Protein AF-A0A022IY90-F1 (afdb_monomer)

Secondary structure (DSSP, 8-state):
-------------------------HHHHHHHHHHHHHHHHHHHHHHHHHHHHHHHHHHHHHHHHHHHHHHHHHHHHHHHHHHHHHHHHHHHHHHHHHHHHHHHHHHHHHHHTT---B-TTS-BHHHHHHHHHHHHHHHHHHHHHHHHHHHHHHHHHHHHHHHHHHHHHHHHHHHHHHTPPPTTS--

Solvent-accessible surface area (backbone atoms only — not comparable to full-atom values): 10838 Å² total; per-residue (Å²): 140,87,80,89,80,86,84,88,79,81,81,81,74,85,74,70,80,75,70,79,74,83,74,70,50,73,68,54,54,55,49,52,53,52,51,52,52,52,49,47,67,62,46,52,59,54,54,51,50,51,53,50,51,51,52,54,50,52,50,53,52,48,50,65,55,45,52,58,50,46,53,53,50,51,52,51,50,54,52,48,54,51,52,51,53,52,51,53,52,50,51,51,52,52,49,55,52,40,54,51,53,42,49,52,46,51,53,49,43,58,58,39,72,71,50,92,51,63,45,99,84,66,48,47,49,41,59,55,52,47,54,52,42,51,54,52,41,52,54,43,51,50,54,52,53,53,54,56,56,52,52,59,55,46,52,54,54,52,51,49,52,52,50,53,53,51,51,51,51,49,52,49,53,49,16,71,75,67,72,44,80,63,93,69,89,76,124

Structure (mmCIF, N/CA/C/O backbone):
data_AF-A0A022IY90-F1
#
_entry.id   AF-A0A022IY90-F1
#
loop_
_atom_site.group_PDB
_atom_site.id
_atom_site.type_symbol
_atom_site.label_atom_id
_atom_site.label_alt_id
_atom_site.label_comp_id
_atom_site.label_asym_id
_atom_site.label_entity_id
_atom_site.label_seq_id
_atom_site.pdbx_PDB_ins_code
_atom_site.Cartn_x
_atom_site.Cartn_y
_atom_site.Cartn_z
_atom_site.occupancy
_atom_site.B_iso_or_equiv
_atom_site.auth_seq_id
_atom_site.auth_comp_id
_atom_site.auth_asym_id
_atom_site.auth_atom_id
_atom_site.pdbx_PDB_model_num
ATOM 1 N N . MET A 1 1 ? 86.510 68.560 -50.238 1.00 29.78 1 MET A N 1
ATOM 2 C CA . MET A 1 1 ? 86.135 68.759 -48.821 1.00 29.78 1 MET A CA 1
ATOM 3 C C . MET A 1 1 ? 84.646 68.506 -48.751 1.00 29.78 1 MET A C 1
ATOM 5 O O . MET A 1 1 ? 83.951 69.116 -49.543 1.00 29.78 1 MET A O 1
ATOM 9 N N . ALA A 1 2 ? 84.062 67.634 -47.951 1.00 37.16 2 ALA A N 1
ATOM 10 C CA . ALA A 1 2 ? 84.401 66.895 -46.734 1.00 37.16 2 ALA A CA 1
ATOM 11 C C . ALA A 1 2 ? 83.105 66.052 -46.500 1.00 37.16 2 ALA A C 1
ATOM 13 O O . ALA A 1 2 ? 82.043 66.506 -46.904 1.00 37.16 2 ALA A O 1
ATOM 14 N N . THR A 1 3 ? 83.000 64.873 -45.899 1.00 38.94 3 THR A N 1
ATOM 15 C CA . THR A 1 3 ? 83.858 64.138 -44.982 1.00 38.94 3 THR A CA 1
ATOM 16 C C . THR A 1 3 ? 83.038 62.913 -44.540 1.00 38.94 3 THR A C 1
ATOM 18 O O . THR A 1 3 ? 81.930 63.104 -44.060 1.00 38.94 3 THR A O 1
ATOM 21 N N . TYR A 1 4 ? 83.604 61.714 -44.747 1.00 37.59 4 TYR A N 1
ATOM 22 C CA . TYR A 1 4 ? 83.672 60.537 -43.852 1.00 37.59 4 TYR A CA 1
ATOM 23 C C . TYR A 1 4 ? 82.380 59.935 -43.230 1.00 37.59 4 TYR A C 1
ATOM 25 O O . TYR A 1 4 ? 81.493 60.644 -42.786 1.00 37.59 4 TYR A O 1
ATOM 33 N N . ALA A 1 5 ? 82.225 58.615 -43.073 1.00 35.69 5 ALA A N 1
ATOM 34 C CA . ALA A 1 5 ? 83.159 57.499 -43.235 1.00 35.69 5 ALA A CA 1
ATOM 35 C C . ALA A 1 5 ? 82.412 56.207 -43.606 1.00 35.69 5 ALA A C 1
ATOM 37 O O . ALA A 1 5 ? 81.409 55.849 -42.991 1.00 35.69 5 ALA A O 1
ATOM 38 N N . GLN A 1 6 ? 82.978 55.505 -44.586 1.00 36.88 6 GLN A N 1
ATOM 39 C CA . GLN A 1 6 ? 82.726 54.111 -44.926 1.00 36.88 6 GLN A CA 1
ATOM 40 C C . GLN A 1 6 ? 83.329 53.179 -43.867 1.00 36.88 6 GLN A C 1
ATOM 42 O O . GLN A 1 6 ? 84.445 53.407 -43.396 1.00 36.88 6 GLN A O 1
ATOM 47 N N . GLN A 1 7 ? 82.649 52.065 -43.608 1.00 38.09 7 GLN A N 1
ATOM 48 C CA . GLN A 1 7 ? 83.330 50.781 -43.482 1.00 38.09 7 GLN A CA 1
ATOM 49 C C . GLN A 1 7 ? 82.792 49.851 -44.568 1.00 38.09 7 GLN A C 1
ATOM 51 O O . GLN A 1 7 ? 81.613 49.503 -44.593 1.00 38.09 7 GLN A O 1
ATOM 56 N N . ASP A 1 8 ? 83.697 49.524 -45.485 1.00 44.06 8 ASP A N 1
ATOM 57 C CA . ASP A 1 8 ? 83.572 48.541 -46.549 1.00 44.06 8 ASP A CA 1
ATOM 58 C C . ASP A 1 8 ? 83.479 47.123 -45.981 1.00 44.06 8 ASP A C 1
ATOM 60 O O . ASP A 1 8 ? 84.371 46.683 -45.254 1.00 44.06 8 ASP A O 1
ATOM 64 N N . ILE A 1 9 ? 82.470 46.368 -46.421 1.00 38.78 9 ILE A N 1
ATOM 65 C CA . ILE A 1 9 ? 82.621 44.932 -46.666 1.00 38.78 9 ILE A CA 1
ATOM 66 C C . ILE A 1 9 ? 82.071 44.656 -48.067 1.00 38.78 9 ILE A C 1
ATOM 68 O O . ILE A 1 9 ? 80.871 44.698 -48.329 1.00 38.78 9 ILE A O 1
ATOM 72 N N . SER A 1 10 ? 83.022 44.436 -48.967 1.00 41.53 10 SER A N 1
ATOM 73 C CA . SER A 1 10 ? 82.869 44.044 -50.362 1.00 41.53 10 SER A CA 1
ATOM 74 C C . SER A 1 10 ? 82.308 42.619 -50.490 1.00 41.53 10 SER A C 1
ATOM 76 O O . SER A 1 10 ? 82.648 41.743 -49.698 1.00 41.53 10 SER A O 1
ATOM 78 N N . ASN A 1 11 ? 81.499 42.402 -51.532 1.00 46.88 11 ASN A N 1
ATOM 79 C CA . ASN A 1 11 ? 81.099 41.109 -52.101 1.00 46.88 11 ASN A CA 1
ATOM 80 C C . ASN A 1 11 ? 80.382 40.111 -51.171 1.00 46.88 11 ASN A C 1
ATOM 82 O O . ASN A 1 11 ? 80.907 39.045 -50.858 1.00 46.88 11 ASN A O 1
ATOM 86 N N . GLN A 1 12 ? 79.109 40.371 -50.858 1.00 38.94 12 GLN A N 1
ATOM 87 C CA . GLN A 1 12 ? 78.152 39.264 -50.779 1.00 38.94 12 GLN A CA 1
ATOM 88 C C . GLN A 1 12 ? 77.643 38.989 -52.191 1.00 38.94 12 GLN A C 1
ATOM 90 O O . GLN A 1 12 ? 76.833 39.738 -52.742 1.00 38.94 12 GLN A O 1
ATOM 95 N N . GLU A 1 13 ? 78.162 37.919 -52.790 1.00 43.97 13 GLU A N 1
ATOM 96 C CA . GLU A 1 13 ? 77.522 37.259 -53.918 1.00 43.97 13 GLU A CA 1
ATOM 97 C C . GLU A 1 13 ? 76.027 37.148 -53.615 1.00 43.97 13 GLU A C 1
ATOM 99 O O . GLU A 1 13 ? 75.625 36.677 -52.548 1.00 43.97 13 GLU A O 1
ATOM 104 N N . LYS A 1 14 ? 75.191 37.591 -54.556 1.00 46.19 14 LYS A N 1
ATOM 105 C CA . LYS A 1 14 ? 73.780 37.219 -54.578 1.00 46.19 14 LYS A CA 1
ATOM 106 C C . LYS A 1 14 ? 73.709 35.708 -54.801 1.00 46.19 14 LYS A C 1
ATOM 108 O O . LYS A 1 14 ? 73.414 35.258 -55.904 1.00 46.19 14 LYS A O 1
ATOM 113 N N . SER A 1 15 ? 73.960 34.921 -53.759 1.00 43.84 15 SER A N 1
ATOM 114 C CA . SER A 1 15 ? 73.434 33.570 -53.667 1.00 43.84 15 SER A CA 1
ATOM 115 C C . SER A 1 15 ? 71.931 33.730 -53.484 1.00 43.84 15 SER A C 1
ATOM 117 O O . SER A 1 15 ? 71.396 33.793 -52.378 1.00 43.84 15 SER A O 1
ATOM 119 N N . SER A 1 16 ? 71.243 33.915 -54.611 1.00 47.62 16 SER A N 1
ATOM 120 C CA . SER A 1 16 ? 69.843 33.552 -54.700 1.00 47.62 16 SER A CA 1
ATOM 121 C C . SER A 1 16 ? 69.816 32.063 -54.390 1.00 47.62 16 SER A C 1
ATOM 123 O O . SER A 1 16 ? 70.191 31.239 -55.222 1.00 47.62 16 SER A O 1
ATOM 125 N N . VAL A 1 17 ? 69.444 31.725 -53.156 1.00 41.53 17 VAL A N 1
ATOM 126 C CA . VAL A 1 17 ? 68.984 30.379 -52.842 1.00 41.53 17 VAL A CA 1
ATOM 127 C C . VAL A 1 17 ? 67.759 30.184 -53.717 1.00 41.53 17 VAL A C 1
ATOM 129 O O . VAL A 1 17 ? 66.671 30.675 -53.418 1.00 41.53 17 VAL A O 1
ATOM 132 N N . ASN A 1 18 ? 67.979 29.553 -54.865 1.00 46.66 18 ASN A N 1
ATOM 133 C CA . ASN A 1 18 ? 66.922 29.129 -55.748 1.00 46.66 18 ASN A CA 1
ATOM 134 C C . ASN A 1 18 ? 66.245 27.974 -55.010 1.00 46.66 18 ASN A C 1
ATOM 136 O O . ASN A 1 18 ? 66.713 26.835 -55.050 1.00 46.66 18 ASN A O 1
ATOM 140 N N . PHE A 1 19 ? 65.212 28.287 -54.228 1.00 43.44 19 PHE A N 1
ATOM 141 C CA . PHE A 1 19 ? 64.329 27.253 -53.715 1.00 43.44 19 PHE A CA 1
ATOM 142 C C . PHE A 1 19 ? 63.799 26.510 -54.941 1.00 43.44 19 PHE A C 1
ATOM 144 O O . PHE A 1 19 ? 63.300 27.180 -55.849 1.00 43.44 19 PHE A O 1
ATOM 151 N N . PRO A 1 20 ? 63.925 25.172 -55.025 1.00 48.16 20 PRO A N 1
ATOM 152 C CA . PRO A 1 20 ? 63.262 24.447 -56.089 1.00 48.16 20 PRO A CA 1
ATOM 153 C C . PRO A 1 20 ? 61.778 24.775 -55.959 1.00 48.16 20 PRO A C 1
ATOM 155 O O . PRO A 1 20 ? 61.133 24.402 -54.977 1.00 48.16 20 PRO A O 1
ATOM 158 N N . VAL A 1 21 ? 61.259 25.549 -56.912 1.00 52.72 21 VAL A N 1
ATOM 159 C CA . VAL A 1 21 ? 59.822 25.709 -57.067 1.00 52.72 21 VAL A CA 1
ATOM 160 C C . VAL A 1 21 ? 59.335 24.292 -57.299 1.00 52.72 21 VAL A C 1
ATOM 162 O O . VAL A 1 21 ? 59.718 23.650 -58.277 1.00 52.72 21 VAL A O 1
ATOM 165 N N . ILE A 1 22 ? 58.577 23.758 -56.346 1.00 55.78 22 ILE A N 1
ATOM 166 C CA . ILE A 1 22 ? 57.887 22.493 -56.544 1.00 55.78 22 ILE A CA 1
ATOM 167 C C . ILE A 1 22 ? 56.774 22.802 -57.548 1.00 55.78 22 ILE A C 1
ATOM 169 O O . ILE A 1 22 ? 55.635 23.078 -57.180 1.00 55.78 22 ILE A O 1
ATOM 173 N N . GLU A 1 23 ? 57.128 22.850 -58.830 1.00 53.03 23 GLU A N 1
ATOM 174 C CA . GLU A 1 23 ? 56.176 22.922 -59.927 1.00 53.03 23 GLU A CA 1
ATOM 175 C C . GLU A 1 23 ? 55.567 21.533 -60.082 1.00 53.03 23 GLU A C 1
ATOM 177 O O . GLU A 1 23 ? 55.984 20.727 -60.913 1.00 53.03 23 GLU A O 1
ATOM 182 N N . PHE A 1 24 ? 54.571 21.225 -59.253 1.00 57.19 24 PHE A N 1
ATOM 183 C CA . PHE A 1 24 ? 53.659 20.154 -59.612 1.00 57.19 24 PHE A CA 1
ATOM 184 C C . PHE A 1 24 ? 52.928 20.595 -60.873 1.00 57.19 24 PHE A C 1
ATOM 186 O O . PHE A 1 24 ? 52.188 21.582 -60.879 1.00 57.19 24 PHE A O 1
ATOM 193 N N . THR A 1 25 ? 53.145 19.867 -61.964 1.00 67.06 25 THR A N 1
ATOM 194 C CA . THR A 1 25 ? 52.369 20.089 -63.183 1.00 67.06 25 THR A CA 1
ATOM 195 C C . THR A 1 25 ? 50.886 19.918 -62.846 1.00 67.06 25 THR A C 1
ATOM 197 O O . THR A 1 25 ? 50.522 19.045 -62.056 1.00 67.06 25 THR A O 1
ATOM 200 N N . LEU A 1 26 ? 50.004 20.728 -63.439 1.00 68.00 26 LEU A N 1
ATOM 201 C CA . LEU A 1 26 ? 48.550 20.650 -63.220 1.00 68.00 26 LEU A CA 1
ATOM 202 C C . LEU A 1 26 ? 48.021 19.201 -63.328 1.00 68.00 26 LEU A C 1
ATOM 204 O O . LEU A 1 26 ? 47.141 18.787 -62.579 1.00 68.00 26 LEU A O 1
ATOM 208 N N . SER A 1 27 ? 48.618 18.417 -64.227 1.00 71.25 27 SER A N 1
ATOM 209 C CA . SER A 1 27 ? 48.395 16.984 -64.424 1.00 71.25 27 SER A CA 1
ATOM 210 C C . SER A 1 27 ? 48.692 16.117 -63.194 1.00 71.25 27 SER A C 1
ATOM 212 O O . SER A 1 27 ? 47.911 15.215 -62.898 1.00 71.25 27 SER A O 1
ATOM 214 N N . GLN A 1 28 ? 49.775 16.383 -62.458 1.00 75.69 28 GLN A N 1
ATOM 215 C CA . GLN A 1 28 ? 50.118 15.652 -61.231 1.00 75.69 28 GLN A CA 1
ATOM 216 C C . GLN A 1 28 ? 49.130 15.967 -60.105 1.00 75.69 28 GLN A C 1
ATOM 218 O O . GLN A 1 28 ? 48.612 15.047 -59.477 1.00 75.69 28 GLN A O 1
ATOM 223 N N . ILE A 1 29 ? 48.768 17.244 -59.934 1.00 76.75 29 ILE A N 1
ATOM 224 C CA . ILE A 1 29 ? 47.764 17.665 -58.942 1.00 76.75 29 ILE A CA 1
ATOM 225 C C . ILE A 1 29 ? 46.412 17.002 -59.236 1.00 76.75 29 ILE A C 1
ATOM 227 O O . ILE A 1 29 ? 45.772 16.458 -58.342 1.00 76.75 29 ILE A O 1
ATOM 231 N N . GLN A 1 30 ? 45.981 16.984 -60.500 1.00 76.62 30 GLN A N 1
ATOM 232 C CA . GLN A 1 30 ? 44.731 16.332 -60.904 1.00 76.62 30 GLN A CA 1
ATOM 233 C C . GLN A 1 30 ? 44.741 14.815 -60.671 1.00 76.62 30 GLN A C 1
ATOM 235 O O . GLN A 1 30 ? 43.695 14.230 -60.381 1.00 76.62 30 GLN A O 1
ATOM 240 N N . GLN A 1 31 ? 45.899 14.167 -60.808 1.00 82.44 31 GLN A N 1
ATOM 241 C CA . GLN A 1 31 ? 46.037 12.734 -60.578 1.00 82.44 31 GLN A CA 1
ATOM 242 C C . GLN A 1 31 ? 45.982 12.389 -59.085 1.00 82.44 31 GLN A C 1
ATOM 244 O O . GLN A 1 31 ? 45.259 11.464 -58.714 1.00 82.44 31 GLN A O 1
ATOM 249 N N . GLU A 1 32 ? 46.666 13.151 -58.230 1.00 82.56 32 GLU A N 1
ATOM 250 C CA . GLU A 1 32 ? 46.607 12.976 -56.771 1.00 82.56 32 GLU A CA 1
ATOM 251 C C . GLU A 1 32 ? 45.195 13.227 -56.228 1.00 82.56 32 GLU A C 1
ATOM 253 O O . GLU A 1 32 ? 44.689 12.451 -55.418 1.00 82.56 32 GLU A O 1
ATOM 258 N N . LEU A 1 33 ? 44.497 14.241 -56.747 1.00 84.69 33 LEU A N 1
ATOM 259 C CA . LEU A 1 33 ? 43.128 14.561 -56.334 1.00 84.69 33 LEU A CA 1
ATOM 260 C C . LEU A 1 33 ? 42.145 13.430 -56.685 1.00 84.69 33 LEU A C 1
ATOM 262 O O . LEU A 1 33 ? 41.293 13.076 -55.871 1.00 84.69 33 LEU A O 1
ATOM 266 N N . LYS A 1 34 ? 42.311 12.786 -57.850 1.00 86.69 34 LYS A N 1
ATOM 267 C CA . LYS A 1 34 ? 41.540 11.583 -58.218 1.00 86.69 34 LYS A CA 1
ATOM 268 C C . LYS A 1 34 ? 41.848 10.387 -57.318 1.00 86.69 34 LYS A C 1
ATOM 270 O O .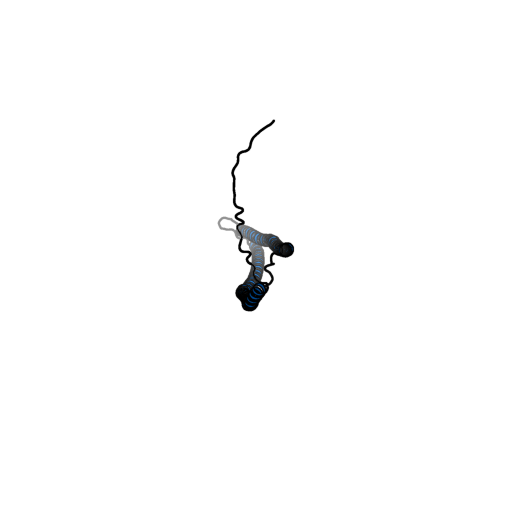 LYS A 1 34 ? 40.939 9.620 -57.006 1.00 86.69 34 LYS A O 1
ATOM 275 N N . GLN A 1 35 ? 43.104 10.206 -56.909 1.00 86.19 35 GLN A N 1
ATOM 276 C CA . GLN A 1 35 ? 43.480 9.127 -55.991 1.00 86.19 35 GLN A CA 1
ATOM 277 C C . GLN A 1 35 ? 42.865 9.340 -54.605 1.00 86.19 35 GLN A C 1
ATOM 279 O O . GLN A 1 35 ? 42.272 8.409 -54.064 1.00 86.19 35 GLN A O 1
ATOM 284 N N . LEU A 1 36 ? 42.914 10.565 -54.076 1.00 84.06 36 LEU A N 1
ATOM 285 C CA . LEU A 1 36 ? 42.285 10.911 -52.800 1.00 84.06 36 LEU A CA 1
ATOM 286 C C . LEU A 1 36 ? 40.764 10.723 -52.840 1.00 84.06 36 LEU A C 1
ATOM 288 O O . LEU A 1 36 ? 40.215 10.082 -51.949 1.00 84.06 36 LEU A O 1
ATOM 292 N N . GLN A 1 37 ? 40.095 11.170 -53.908 1.00 83.75 37 GLN A N 1
ATOM 293 C CA . GLN A 1 37 ? 38.659 10.930 -54.104 1.00 83.75 37 GLN A CA 1
ATOM 294 C C . GLN A 1 37 ? 38.327 9.435 -54.218 1.00 83.75 37 GLN A C 1
ATOM 296 O O . GLN A 1 37 ? 37.299 8.982 -53.721 1.00 83.75 37 GLN A O 1
ATOM 301 N N . SER A 1 38 ? 39.186 8.635 -54.857 1.00 87.31 38 SER A N 1
ATOM 302 C CA . SER A 1 38 ? 38.996 7.182 -54.929 1.00 87.31 38 SER A CA 1
ATOM 303 C C . SER A 1 38 ? 39.117 6.518 -53.557 1.00 87.31 38 SER A C 1
ATOM 305 O O . SER A 1 38 ? 38.363 5.589 -53.277 1.00 87.31 38 SER A O 1
ATOM 307 N N . ILE A 1 39 ? 40.051 6.970 -52.716 1.00 82.44 39 ILE A N 1
ATOM 308 C CA . ILE A 1 39 ? 40.211 6.473 -51.342 1.00 82.44 39 ILE A CA 1
ATOM 309 C C . ILE A 1 39 ? 38.996 6.876 -50.502 1.00 82.44 39 ILE A C 1
ATOM 311 O O . ILE A 1 39 ? 38.401 6.030 -49.840 1.00 82.44 39 ILE A O 1
ATOM 315 N N . GLU A 1 40 ? 38.565 8.135 -50.589 1.00 79.44 40 GLU A N 1
ATOM 316 C CA . GLU A 1 40 ? 37.369 8.632 -49.905 1.00 79.44 40 GLU A CA 1
ATOM 317 C C . GLU A 1 40 ? 36.123 7.818 -50.282 1.00 79.44 40 GLU A C 1
ATOM 319 O O . GLU A 1 40 ? 35.403 7.342 -49.406 1.00 79.44 40 GLU A O 1
ATOM 324 N N . ASN A 1 41 ? 35.920 7.549 -51.574 1.00 81.25 41 ASN A N 1
ATOM 325 C CA . ASN A 1 41 ? 34.794 6.747 -52.057 1.00 81.25 41 ASN A CA 1
ATOM 326 C C . ASN A 1 41 ? 34.838 5.279 -51.596 1.00 81.25 41 ASN A C 1
ATOM 328 O O . ASN A 1 41 ? 33.793 4.630 -51.533 1.00 81.25 41 ASN A O 1
ATOM 332 N N . GLN A 1 42 ? 36.018 4.738 -51.278 1.00 82.31 42 GLN A N 1
ATOM 333 C CA . GLN A 1 42 ? 36.170 3.377 -50.752 1.00 82.31 42 GLN A CA 1
ATOM 334 C C . GLN A 1 42 ? 35.985 3.307 -49.233 1.00 82.31 42 GLN A C 1
ATOM 336 O O . GLN A 1 42 ? 35.446 2.321 -48.726 1.00 82.31 42 GLN A O 1
ATOM 341 N N . GLU A 1 43 ? 36.426 4.330 -48.503 1.00 82.88 43 GLU A N 1
ATOM 342 C CA . GLU A 1 43 ? 36.399 4.346 -47.039 1.00 82.88 43 GLU A CA 1
ATOM 343 C C . GLU A 1 43 ? 35.083 4.900 -46.475 1.00 82.88 43 GLU A C 1
ATOM 345 O O . GLU A 1 43 ? 34.570 4.383 -45.481 1.00 82.88 43 GLU A O 1
ATOM 350 N N . HIS A 1 44 ? 34.466 5.888 -47.129 1.00 84.38 44 HIS A N 1
ATOM 351 C CA . HIS A 1 44 ? 33.220 6.508 -46.667 1.00 84.38 44 HIS A CA 1
ATOM 352 C C . HIS A 1 44 ? 32.070 5.498 -46.449 1.00 84.38 44 HIS A C 1
ATOM 354 O O . HIS A 1 44 ? 31.427 5.550 -45.395 1.00 84.38 44 HIS A O 1
ATOM 360 N N . PRO A 1 45 ? 31.815 4.518 -47.344 1.00 86.31 45 PRO A N 1
ATOM 361 C CA . PRO A 1 45 ? 30.803 3.488 -47.099 1.00 86.31 45 PRO A CA 1
ATOM 362 C C . PRO A 1 45 ? 31.115 2.608 -45.882 1.00 86.31 45 PRO A C 1
ATOM 364 O O . PRO A 1 45 ? 30.196 2.206 -45.172 1.00 86.31 45 PRO A O 1
ATOM 367 N N . LYS A 1 46 ? 32.399 2.335 -45.602 1.00 87.81 46 LYS A N 1
ATOM 368 C CA . LYS A 1 46 ? 32.815 1.536 -44.437 1.00 87.81 46 LYS A CA 1
ATOM 369 C C . LYS A 1 46 ? 32.554 2.288 -43.138 1.00 87.81 46 LYS A C 1
ATOM 371 O O . LYS A 1 46 ? 31.999 1.712 -42.206 1.00 87.81 46 LYS A O 1
ATOM 376 N N . TYR A 1 47 ? 32.897 3.576 -43.087 1.00 83.06 47 TYR A N 1
ATOM 377 C CA . TYR A 1 47 ? 32.609 4.418 -41.925 1.00 83.06 47 TYR A CA 1
ATOM 378 C C . TYR A 1 47 ? 31.105 4.600 -41.708 1.00 83.06 47 TYR A C 1
ATOM 380 O O . TYR A 1 47 ? 30.640 4.519 -40.573 1.00 83.06 47 TYR A O 1
ATOM 388 N N . SER A 1 48 ? 30.333 4.770 -42.785 1.00 85.06 48 SER A N 1
ATOM 389 C CA . SER A 1 48 ? 28.872 4.848 -42.714 1.00 85.06 48 SER A CA 1
ATOM 390 C C . SER A 1 48 ? 28.250 3.547 -42.187 1.00 85.06 48 SER A C 1
ATOM 392 O O . SER A 1 48 ? 27.429 3.596 -41.271 1.00 85.06 48 SER A O 1
ATOM 394 N N . ALA A 1 49 ? 28.698 2.387 -42.679 1.00 88.62 49 ALA A N 1
ATOM 395 C CA . ALA A 1 49 ? 28.242 1.083 -42.195 1.00 88.62 49 ALA A CA 1
ATOM 396 C C . ALA A 1 49 ? 28.616 0.845 -40.722 1.00 88.62 49 ALA A C 1
ATOM 398 O O . ALA A 1 49 ? 27.795 0.353 -39.948 1.00 88.62 49 ALA A O 1
ATOM 399 N N . LEU A 1 50 ? 29.825 1.239 -40.309 1.00 90.44 50 LEU A N 1
ATOM 400 C CA . LEU A 1 50 ? 30.264 1.123 -38.918 1.00 90.44 50 LEU A CA 1
ATOM 401 C C . LEU A 1 50 ? 29.435 2.019 -37.986 1.00 90.44 50 LEU A C 1
ATOM 403 O O . LEU A 1 50 ? 29.043 1.583 -36.905 1.00 90.44 50 LEU A O 1
ATOM 407 N N . ALA A 1 51 ? 29.129 3.248 -38.410 1.00 86.56 51 ALA A N 1
ATOM 408 C CA . ALA A 1 51 ? 28.272 4.160 -37.656 1.00 86.56 51 ALA A CA 1
ATOM 409 C C . ALA A 1 51 ? 26.849 3.602 -37.502 1.00 86.56 51 ALA A C 1
ATOM 411 O O . ALA A 1 51 ? 26.287 3.644 -36.405 1.00 86.56 51 ALA A O 1
ATOM 412 N N . GLN A 1 52 ? 26.291 3.020 -38.568 1.00 90.19 52 GLN A N 1
ATOM 413 C CA . GLN A 1 52 ? 24.986 2.364 -38.518 1.00 90.19 52 GLN A CA 1
ATOM 414 C C . GLN A 1 52 ? 25.001 1.160 -37.565 1.00 90.19 52 GLN A C 1
ATOM 416 O O . GLN A 1 52 ? 24.149 1.067 -36.683 1.00 90.19 52 GLN A O 1
ATOM 421 N N . GLN A 1 53 ? 26.003 0.285 -37.669 1.00 93.12 53 GLN A N 1
ATOM 422 C CA . GLN A 1 53 ? 26.142 -0.875 -36.787 1.00 93.12 53 GLN A CA 1
ATOM 423 C C . GLN A 1 53 ? 26.289 -0.463 -35.314 1.00 93.12 53 GLN A C 1
ATOM 425 O O . GLN A 1 53 ? 25.721 -1.099 -34.425 1.00 93.12 53 GLN A O 1
ATOM 430 N N . TRP A 1 54 ? 27.037 0.608 -35.040 1.00 91.56 54 TRP A N 1
ATOM 431 C CA . TRP A 1 54 ? 27.187 1.139 -33.688 1.00 91.56 54 TRP A CA 1
ATOM 432 C C . TRP A 1 54 ? 25.863 1.686 -33.142 1.00 91.56 54 TRP A C 1
ATOM 434 O O . TRP A 1 54 ? 25.504 1.401 -32.000 1.00 91.56 54 TRP A O 1
ATOM 444 N N . SER A 1 55 ? 25.094 2.397 -33.973 1.00 89.88 55 SER A N 1
ATOM 445 C CA . SER A 1 55 ? 23.762 2.887 -33.610 1.00 89.88 55 SER A CA 1
ATOM 446 C C . SER A 1 55 ? 22.783 1.743 -33.321 1.00 89.88 55 SER A C 1
ATOM 448 O O . SER A 1 55 ? 22.096 1.781 -32.300 1.00 89.88 55 SER A O 1
ATOM 450 N N . GLU A 1 56 ? 22.749 0.708 -34.163 1.00 92.56 56 GLU A N 1
ATOM 451 C CA . GLU A 1 56 ? 21.890 -0.467 -33.969 1.00 92.56 56 GLU A CA 1
ATOM 452 C C . GLU A 1 56 ? 22.265 -1.247 -32.701 1.00 92.56 56 GLU A C 1
ATOM 454 O O . GLU A 1 56 ? 21.389 -1.642 -31.929 1.00 92.56 56 GLU A O 1
ATOM 459 N N . ASN A 1 57 ? 23.562 -1.433 -32.441 1.00 92.19 57 ASN A N 1
ATOM 460 C CA . ASN A 1 57 ? 24.027 -2.102 -31.227 1.00 92.19 57 ASN A CA 1
ATOM 461 C C . ASN A 1 57 ? 23.688 -1.304 -29.964 1.00 92.19 57 ASN A C 1
ATOM 463 O O . ASN A 1 57 ? 23.225 -1.896 -28.989 1.00 92.19 57 ASN A O 1
ATOM 467 N N . ASN A 1 58 ? 23.858 0.020 -29.980 1.00 86.62 58 ASN A N 1
ATOM 468 C CA . ASN A 1 58 ? 23.472 0.871 -28.854 1.00 86.62 58 ASN A CA 1
ATOM 469 C C . ASN A 1 58 ? 21.963 0.807 -28.588 1.00 86.62 58 ASN A C 1
ATOM 471 O O . ASN A 1 58 ? 21.564 0.691 -27.432 1.00 86.62 58 ASN A O 1
ATOM 475 N N . SER A 1 59 ? 21.133 0.799 -29.638 1.00 90.00 59 SER A N 1
ATOM 476 C CA . SER A 1 59 ? 19.682 0.617 -29.500 1.00 90.00 59 SER A CA 1
ATOM 477 C C . SER A 1 59 ? 19.348 -0.717 -28.830 1.00 90.00 59 SER A C 1
ATOM 479 O O . SER A 1 59 ? 18.617 -0.745 -27.848 1.00 90.00 59 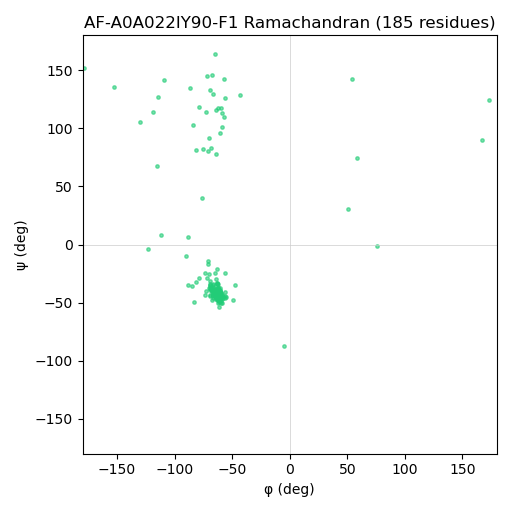SER A O 1
ATOM 481 N N . ARG A 1 60 ? 19.949 -1.823 -29.289 1.00 89.62 60 ARG A N 1
ATOM 482 C CA . ARG A 1 60 ? 19.709 -3.157 -28.709 1.00 89.62 60 ARG A CA 1
ATOM 483 C C . ARG A 1 60 ? 20.154 -3.260 -27.253 1.00 89.62 60 ARG A C 1
ATOM 485 O O . ARG A 1 60 ? 19.494 -3.926 -26.460 1.00 89.62 60 ARG A O 1
ATOM 492 N N . ILE A 1 61 ? 21.279 -2.637 -26.902 1.00 86.06 61 ILE A N 1
ATOM 493 C CA . ILE A 1 61 ? 21.774 -2.601 -25.520 1.00 86.06 61 ILE A CA 1
ATOM 494 C C . ILE A 1 61 ? 20.818 -1.791 -24.641 1.00 86.06 61 ILE A C 1
ATOM 496 O O . ILE A 1 61 ? 20.480 -2.248 -23.550 1.00 86.06 61 ILE A O 1
ATOM 500 N N . ASN A 1 62 ? 20.345 -0.638 -25.121 1.00 81.56 62 ASN A N 1
ATOM 501 C CA . ASN A 1 62 ? 19.339 0.153 -24.418 1.00 81.56 62 ASN A CA 1
ATOM 502 C C . ASN A 1 62 ? 18.062 -0.663 -24.192 1.00 81.56 62 ASN A C 1
ATOM 504 O O . ASN A 1 62 ? 17.639 -0.795 -23.046 1.00 81.56 62 ASN A O 1
ATOM 508 N N . ASP A 1 63 ? 17.517 -1.307 -25.225 1.00 85.00 63 ASP A N 1
ATOM 509 C CA . ASP A 1 63 ? 16.325 -2.154 -25.097 1.00 85.00 63 ASP A CA 1
ATOM 510 C C . ASP A 1 63 ? 16.534 -3.288 -24.082 1.00 85.00 63 ASP A C 1
ATOM 512 O O . ASP A 1 63 ? 15.688 -3.531 -23.215 1.00 85.00 63 ASP A O 1
ATOM 516 N N . PHE A 1 64 ? 17.691 -3.956 -24.137 1.00 87.25 64 PHE A N 1
ATOM 517 C CA . PHE A 1 64 ? 18.050 -5.037 -23.217 1.00 87.25 64 PHE A CA 1
ATOM 518 C C . PHE A 1 64 ? 18.163 -4.568 -21.759 1.00 87.25 64 PHE A C 1
ATOM 520 O O . PHE A 1 64 ? 17.838 -5.327 -20.847 1.00 87.25 64 PHE A O 1
ATOM 527 N N . ILE A 1 65 ? 18.608 -3.332 -21.517 1.00 84.50 65 ILE A N 1
ATOM 528 C CA . ILE A 1 65 ? 18.743 -2.771 -20.168 1.00 84.50 65 ILE A CA 1
ATOM 529 C C . ILE A 1 65 ? 17.404 -2.214 -19.668 1.00 84.50 65 ILE A C 1
ATOM 531 O O . ILE A 1 65 ? 16.982 -2.530 -18.552 1.00 84.50 65 ILE A O 1
ATOM 535 N N . PHE A 1 66 ? 16.719 -1.398 -20.469 1.00 82.56 66 PHE A N 1
ATOM 536 C CA . PHE A 1 66 ? 15.550 -0.636 -20.032 1.00 82.56 66 PHE A CA 1
ATOM 537 C C . PHE A 1 66 ? 14.257 -1.453 -20.026 1.00 82.56 66 PHE A C 1
ATOM 539 O O . PHE A 1 66 ? 13.444 -1.266 -19.118 1.00 82.56 66 PHE A O 1
ATOM 546 N N . SER A 1 67 ? 14.080 -2.423 -20.930 1.00 83.19 67 SER A N 1
ATOM 547 C CA . SER A 1 67 ? 12.870 -3.259 -20.944 1.00 83.19 67 SER A CA 1
ATOM 548 C C . SER A 1 67 ? 12.700 -4.081 -19.649 1.00 83.19 67 SER A C 1
ATOM 550 O O . SER A 1 67 ? 11.648 -3.983 -19.002 1.00 83.19 67 SER A O 1
ATOM 552 N N . PRO A 1 68 ? 13.726 -4.803 -19.143 1.00 86.94 68 PRO A N 1
ATOM 553 C CA . PRO A 1 68 ? 13.622 -5.483 -17.852 1.00 86.94 68 PRO A CA 1
ATOM 554 C C . PRO A 1 68 ? 13.432 -4.524 -16.672 1.00 86.94 68 PRO A C 1
ATOM 556 O O . PRO A 1 68 ? 12.748 -4.874 -15.708 1.00 86.94 68 PRO A O 1
ATOM 559 N N . LEU A 1 69 ? 14.027 -3.325 -16.717 1.00 83.88 69 LEU A N 1
ATOM 560 C CA . LEU A 1 69 ? 13.846 -2.304 -15.680 1.00 83.88 69 LEU A CA 1
ATOM 561 C C . LEU A 1 69 ? 12.411 -1.773 -15.654 1.00 83.88 69 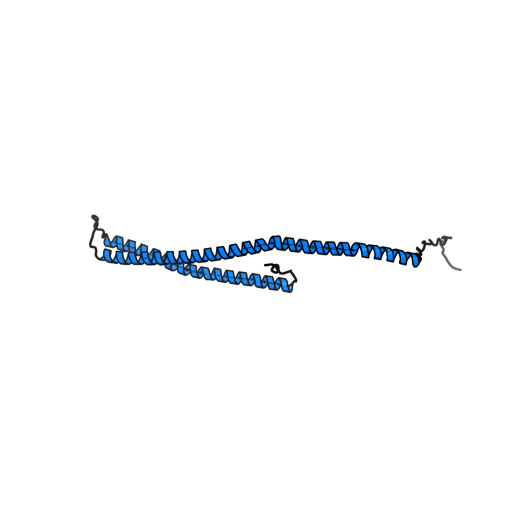LEU A C 1
ATOM 563 O O . LEU A 1 69 ? 11.858 -1.580 -14.566 1.00 83.88 69 LEU A O 1
ATOM 567 N N . ASN A 1 70 ? 11.785 -1.588 -16.818 1.00 83.88 70 ASN A N 1
ATOM 568 C CA . ASN A 1 70 ? 10.388 -1.185 -16.908 1.00 83.88 70 ASN A CA 1
ATOM 569 C C . ASN A 1 70 ? 9.477 -2.249 -16.275 1.00 83.88 70 ASN A C 1
ATOM 571 O O . ASN A 1 70 ? 8.725 -1.941 -15.347 1.00 83.88 70 ASN A O 1
ATOM 575 N N . ASN A 1 71 ? 9.657 -3.519 -16.656 1.00 87.56 71 ASN A N 1
ATOM 576 C CA . ASN A 1 71 ? 8.911 -4.648 -16.086 1.00 87.56 71 ASN A CA 1
ATOM 577 C C . ASN A 1 71 ? 9.089 -4.758 -14.565 1.00 87.56 71 ASN A C 1
ATOM 579 O O . ASN A 1 71 ? 8.113 -4.880 -13.823 1.00 87.56 71 ASN A O 1
ATOM 583 N N . LYS A 1 72 ? 10.331 -4.657 -14.071 1.00 86.62 72 LYS A N 1
ATOM 584 C CA . LYS A 1 72 ? 10.614 -4.652 -12.626 1.00 86.62 72 LYS A CA 1
ATOM 585 C C . LYS A 1 72 ? 9.929 -3.488 -11.921 1.00 86.62 72 LYS A C 1
ATOM 587 O O . LYS A 1 72 ? 9.378 -3.673 -10.841 1.00 86.62 72 LYS A O 1
ATOM 592 N N . THR A 1 73 ? 9.937 -2.299 -12.518 1.00 86.06 73 THR A N 1
ATOM 593 C CA . THR A 1 73 ? 9.299 -1.133 -11.902 1.00 86.06 73 THR A CA 1
ATOM 594 C C . THR A 1 73 ? 7.781 -1.271 -11.859 1.00 86.06 73 THR A C 1
ATOM 596 O O . THR A 1 73 ? 7.165 -0.884 -10.868 1.00 86.06 73 THR A O 1
ATOM 599 N N . GLN A 1 74 ? 7.177 -1.842 -12.901 1.00 86.62 74 GLN A N 1
ATOM 600 C CA . GLN A 1 74 ? 5.745 -2.119 -12.935 1.00 86.62 74 GLN A CA 1
ATOM 601 C C . GLN A 1 74 ? 5.347 -3.119 -11.839 1.00 86.62 74 GLN A C 1
ATOM 603 O O . GLN A 1 74 ? 4.440 -2.837 -11.059 1.00 86.62 74 GLN A O 1
ATOM 608 N N . LEU A 1 75 ? 6.099 -4.213 -11.684 1.00 90.81 75 LEU A N 1
ATOM 609 C CA . LEU A 1 75 ? 5.887 -5.183 -10.602 1.00 90.81 75 LEU A CA 1
ATOM 610 C C . LEU A 1 75 ? 6.038 -4.551 -9.210 1.00 90.81 75 LEU A C 1
ATOM 612 O O . LEU A 1 75 ? 5.251 -4.830 -8.306 1.00 90.81 75 LEU A O 1
ATOM 616 N N . ILE A 1 76 ? 7.033 -3.678 -9.018 1.00 85.75 76 ILE A N 1
ATOM 617 C CA . ILE A 1 76 ? 7.211 -2.941 -7.756 1.00 85.75 76 ILE A CA 1
ATOM 618 C C . ILE A 1 76 ? 5.991 -2.059 -7.470 1.00 85.75 76 ILE A C 1
ATOM 620 O O . ILE A 1 76 ? 5.518 -2.028 -6.333 1.00 85.75 76 ILE A O 1
ATOM 624 N N . LYS A 1 77 ? 5.462 -1.371 -8.488 1.00 85.69 77 LYS A N 1
ATOM 625 C CA . LYS A 1 77 ? 4.271 -0.528 -8.356 1.00 85.69 77 LYS A CA 1
ATOM 626 C C . LYS A 1 77 ? 3.049 -1.349 -7.936 1.00 85.69 77 LYS A C 1
ATOM 628 O O . LYS A 1 77 ? 2.396 -0.998 -6.957 1.00 85.69 77 LYS A O 1
ATOM 633 N N . GLU A 1 78 ? 2.787 -2.462 -8.614 1.00 90.12 78 GLU A N 1
ATOM 634 C CA . GLU A 1 78 ? 1.665 -3.360 -8.304 1.00 90.12 78 GLU A CA 1
ATOM 635 C C . GLU A 1 78 ? 1.774 -3.940 -6.885 1.00 90.12 78 GLU A C 1
ATOM 637 O O . GLU A 1 78 ? 0.803 -3.934 -6.123 1.00 90.12 78 GLU A O 1
ATOM 642 N N . ASN A 1 79 ? 2.976 -4.358 -6.478 1.00 88.94 79 ASN A N 1
ATOM 643 C CA . ASN A 1 79 ? 3.226 -4.840 -5.120 1.00 88.94 79 ASN A CA 1
ATOM 644 C C . ASN A 1 79 ? 2.998 -3.748 -4.068 1.00 88.94 79 ASN A C 1
ATOM 646 O O . ASN A 1 79 ? 2.434 -4.021 -3.007 1.00 88.94 79 ASN A O 1
ATOM 650 N N . PHE A 1 80 ? 3.404 -2.507 -4.348 1.00 88.69 80 PHE A N 1
ATOM 651 C CA . PHE A 1 80 ? 3.175 -1.388 -3.438 1.00 88.69 80 PHE A CA 1
ATOM 652 C C . PHE A 1 80 ? 1.680 -1.075 -3.286 1.00 88.69 80 PHE A C 1
ATOM 654 O O . PHE A 1 80 ? 1.207 -0.858 -2.170 1.00 88.69 80 PHE A O 1
ATOM 661 N N . GLU A 1 81 ? 0.914 -1.116 -4.378 1.00 87.38 81 GLU A N 1
ATOM 662 C CA . GLU A 1 81 ? -0.543 -0.946 -4.347 1.00 87.38 81 GLU A CA 1
ATOM 663 C C . GLU A 1 81 ? -1.234 -2.051 -3.532 1.00 87.38 81 GLU A C 1
ATOM 665 O O . GLU A 1 81 ? -2.140 -1.770 -2.740 1.00 87.38 81 GLU A O 1
ATOM 670 N N . LEU A 1 82 ? -0.789 -3.305 -3.666 1.00 91.19 82 LEU A N 1
ATOM 671 C CA . LEU A 1 82 ? -1.285 -4.422 -2.858 1.00 91.19 82 LEU A CA 1
ATOM 672 C C . LEU A 1 82 ? -0.959 -4.245 -1.370 1.00 91.19 82 LEU A C 1
ATOM 674 O O . LEU A 1 82 ? -1.844 -4.414 -0.528 1.00 91.19 82 LEU A O 1
ATOM 678 N N . LEU A 1 83 ? 0.278 -3.865 -1.035 1.00 85.44 83 LEU A N 1
ATOM 679 C CA . LEU A 1 83 ? 0.683 -3.578 0.345 1.00 85.44 83 LEU A CA 1
ATOM 680 C C . LEU A 1 83 ? -0.134 -2.434 0.949 1.00 85.44 83 LEU A C 1
ATOM 682 O O . LEU A 1 83 ? -0.560 -2.528 2.100 1.00 85.44 83 LEU A O 1
ATOM 686 N N . GLN A 1 84 ? -0.414 -1.387 0.172 1.00 82.56 84 GLN A N 1
ATOM 687 C CA . GLN A 1 84 ? -1.244 -0.269 0.612 1.00 82.56 84 GLN A CA 1
ATOM 688 C C . GLN A 1 84 ? -2.684 -0.727 0.909 1.00 82.56 84 GLN A C 1
ATOM 690 O O . GLN A 1 84 ? -3.201 -0.440 1.988 1.00 82.56 84 GLN A O 1
ATOM 695 N N . LYS A 1 85 ? -3.293 -1.539 0.033 1.00 87.38 85 LYS A N 1
ATOM 696 C CA . LYS A 1 85 ? -4.624 -2.133 0.276 1.00 87.38 85 LYS A CA 1
ATOM 697 C C . LYS A 1 85 ? -4.659 -3.001 1.540 1.00 87.38 85 LYS A C 1
ATOM 699 O O . LYS A 1 85 ? -5.619 -2.929 2.308 1.00 87.38 85 LYS A O 1
ATOM 704 N N . GLN A 1 86 ? -3.626 -3.813 1.777 1.00 84.31 86 GLN A N 1
ATOM 705 C CA . GLN A 1 86 ? -3.540 -4.647 2.985 1.00 84.31 86 GLN A CA 1
ATOM 706 C C . GLN A 1 86 ? -3.359 -3.812 4.257 1.00 84.31 86 GLN A C 1
ATOM 708 O O . GLN A 1 86 ? -3.970 -4.111 5.287 1.00 84.31 86 GLN A O 1
ATOM 713 N N . LEU A 1 87 ? -2.563 -2.743 4.190 1.00 87.19 87 LEU A N 1
ATOM 714 C CA . LEU A 1 87 ? -2.391 -1.805 5.296 1.00 87.19 87 LEU A CA 1
ATOM 715 C C . LEU A 1 87 ? -3.726 -1.158 5.681 1.00 87.19 87 LEU A C 1
ATOM 717 O O . LEU A 1 87 ? -4.072 -1.120 6.862 1.00 87.19 87 LEU A O 1
ATOM 721 N N . ASP A 1 88 ? -4.501 -0.703 4.699 1.00 83.56 88 ASP A N 1
ATOM 722 C CA . ASP A 1 88 ? -5.786 -0.049 4.948 1.00 83.56 88 ASP A CA 1
ATOM 723 C C . ASP A 1 88 ? -6.827 -1.036 5.500 1.00 83.56 88 ASP A C 1
ATOM 725 O O . ASP A 1 88 ? -7.535 -0.718 6.460 1.00 83.56 88 ASP A O 1
ATOM 729 N N . LYS A 1 89 ? -6.839 -2.282 5.005 1.00 90.75 89 LYS A N 1
ATOM 730 C CA . LYS A 1 89 ? -7.654 -3.361 5.586 1.00 90.75 89 LYS A CA 1
ATOM 731 C C . LYS A 1 89 ? -7.285 -3.635 7.047 1.00 90.75 89 LYS A C 1
ATOM 733 O O . LYS 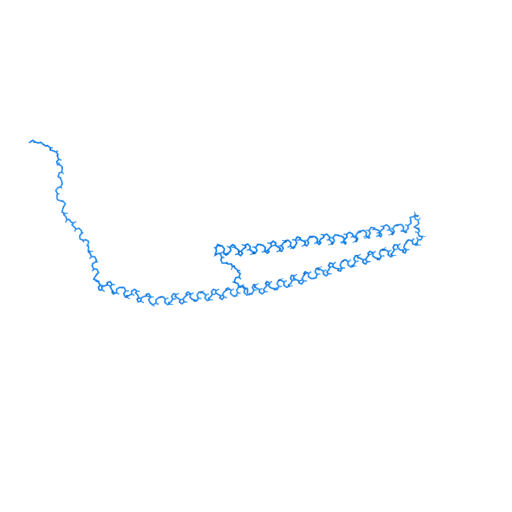A 1 89 ? -8.170 -3.762 7.890 1.00 90.75 89 LYS A O 1
ATOM 738 N N . THR A 1 90 ? -5.992 -3.699 7.360 1.00 85.00 90 THR A N 1
ATOM 739 C CA . THR A 1 90 ? -5.504 -3.950 8.727 1.00 85.00 90 THR A CA 1
ATOM 740 C C . THR A 1 90 ? -5.890 -2.817 9.676 1.00 85.00 90 THR A C 1
ATOM 742 O O . THR A 1 90 ? -6.320 -3.077 10.799 1.00 85.00 90 THR A O 1
ATOM 745 N N . LYS A 1 91 ? -5.801 -1.559 9.224 1.00 85.38 91 LYS A N 1
ATOM 746 C CA . LYS A 1 91 ? -6.254 -0.396 10.003 1.00 85.38 91 LYS A CA 1
ATOM 747 C C . LYS A 1 91 ? -7.744 -0.477 10.321 1.00 85.38 91 LYS A C 1
ATOM 749 O O . LYS A 1 91 ? -8.117 -0.288 11.476 1.00 85.38 91 LYS A O 1
ATOM 754 N N . LYS A 1 92 ? -8.574 -0.807 9.325 1.00 89.00 92 LYS A N 1
ATOM 755 C CA . LYS A 1 92 ? -10.022 -0.956 9.512 1.00 89.00 92 LYS A CA 1
ATOM 756 C C . LYS A 1 92 ? -10.351 -2.061 10.520 1.00 89.00 92 LYS A C 1
ATOM 758 O O . LYS A 1 92 ? -11.107 -1.826 11.453 1.00 89.00 92 LYS A O 1
ATOM 763 N N . LEU A 1 93 ? -9.714 -3.226 10.393 1.00 90.62 93 LEU A N 1
ATOM 764 C CA . LEU A 1 93 ? -9.896 -4.332 11.340 1.00 90.62 93 LEU A CA 1
ATOM 765 C C . LEU A 1 93 ? -9.457 -3.957 12.764 1.00 90.62 93 LEU A C 1
ATOM 767 O O . LEU A 1 93 ? -10.130 -4.317 13.727 1.00 90.62 93 LEU A O 1
ATOM 771 N N . LYS A 1 94 ? -8.353 -3.210 12.921 1.00 88.38 94 LYS A N 1
ATOM 772 C CA . LYS A 1 94 ? -7.919 -2.711 14.237 1.00 88.38 94 LYS A CA 1
ATOM 773 C C . LYS A 1 94 ? -8.963 -1.767 14.845 1.00 88.38 94 LYS A C 1
ATOM 775 O O . LYS A 1 94 ? -9.232 -1.858 16.042 1.00 88.38 94 LYS A O 1
ATOM 780 N N . GLN A 1 95 ? -9.544 -0.885 14.033 1.00 87.69 95 GLN A N 1
ATOM 781 C CA . GLN A 1 95 ? -10.612 0.015 14.463 1.00 87.69 95 GLN A CA 1
ATOM 782 C C . GLN A 1 95 ? -11.849 -0.768 14.930 1.00 87.69 95 GLN A C 1
ATOM 784 O O . GLN A 1 95 ? -12.268 -0.593 16.073 1.00 87.69 95 GLN A O 1
ATOM 789 N N . GLU A 1 96 ? -12.368 -1.678 14.101 1.00 91.06 96 GLU A N 1
ATOM 790 C CA . GLU A 1 96 ? -13.536 -2.515 14.425 1.00 91.06 96 GLU A CA 1
ATOM 791 C C . GLU A 1 96 ? -13.316 -3.321 15.721 1.00 91.06 96 GLU A C 1
ATOM 793 O O . GLU A 1 96 ? -14.194 -3.396 16.582 1.00 91.06 96 GLU A O 1
ATOM 798 N N . LEU A 1 97 ? -12.111 -3.872 15.915 1.00 91.75 97 LEU A N 1
ATOM 799 C CA . LEU A 1 97 ? -11.755 -4.607 17.130 1.00 91.75 97 LEU A CA 1
ATOM 800 C C . LEU A 1 97 ? -11.773 -3.718 18.381 1.00 91.75 97 LEU A C 1
ATOM 802 O O . LEU A 1 97 ? -12.247 -4.141 19.437 1.00 91.75 97 LEU A O 1
ATOM 806 N N . ASN A 1 98 ? -11.248 -2.496 18.288 1.00 88.12 98 ASN A N 1
ATOM 807 C CA . ASN A 1 98 ? -11.239 -1.566 19.415 1.00 88.12 98 ASN A CA 1
ATOM 808 C C . ASN A 1 98 ? -12.656 -1.068 19.748 1.00 88.12 98 ASN A C 1
ATOM 810 O O . ASN A 1 98 ? -13.002 -0.984 20.926 1.00 88.12 98 ASN A O 1
ATOM 814 N N . GLU A 1 99 ? -13.505 -0.833 18.745 1.00 91.50 99 GLU A N 1
ATOM 815 C CA . GLU A 1 99 ? -14.928 -0.511 18.940 1.00 91.50 99 GLU A CA 1
ATOM 816 C C . GLU A 1 99 ? -15.689 -1.658 19.633 1.00 91.50 99 GLU A C 1
ATOM 818 O O . GLU A 1 99 ? -16.445 -1.427 20.585 1.00 91.50 99 GLU A O 1
ATOM 823 N N . MET A 1 100 ? -15.435 -2.909 19.229 1.00 94.94 100 MET A N 1
ATOM 824 C CA . MET A 1 100 ? -16.012 -4.098 19.866 1.00 94.94 100 MET A CA 1
ATOM 825 C C . MET A 1 100 ? -15.568 -4.233 21.329 1.00 94.94 100 MET A C 1
ATOM 827 O O . MET A 1 100 ? -16.402 -4.439 22.209 1.00 94.94 100 MET A O 1
ATOM 831 N N . ARG A 1 101 ? -14.271 -4.061 21.616 1.00 90.94 101 ARG A N 1
ATOM 832 C CA . ARG A 1 101 ? -13.733 -4.100 22.989 1.00 90.94 101 ARG A CA 1
ATOM 833 C C . ARG A 1 101 ? -14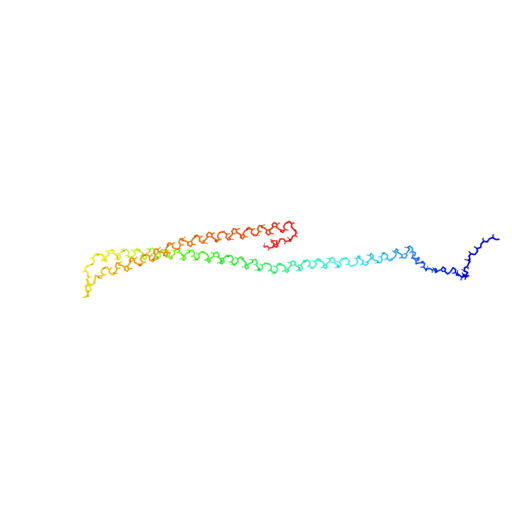.382 -3.054 23.891 1.00 90.94 101 ARG A C 1
ATOM 835 O O . ARG A 1 101 ? -14.733 -3.364 25.024 1.00 90.94 101 ARG A O 1
ATOM 842 N N . ILE A 1 102 ? -14.568 -1.830 23.394 1.00 91.19 102 ILE A N 1
ATOM 843 C CA . ILE A 1 102 ? -15.256 -0.766 24.139 1.00 91.19 102 ILE A CA 1
ATOM 844 C C . ILE A 1 102 ? -16.719 -1.145 24.403 1.00 91.19 102 ILE A C 1
ATOM 846 O O . ILE A 1 102 ? -17.220 -0.899 25.498 1.00 91.19 102 ILE A O 1
ATOM 850 N N . SER A 1 103 ? -17.399 -1.745 23.424 1.00 92.31 103 S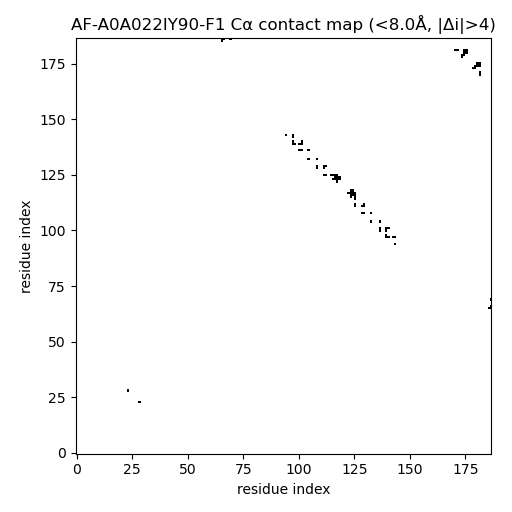ER A N 1
ATOM 851 C CA . SER A 1 103 ? -18.800 -2.168 23.562 1.00 92.31 103 SER A CA 1
ATOM 852 C C . SER A 1 103 ? -18.967 -3.248 24.634 1.00 92.31 103 SER A C 1
ATOM 854 O O . SER A 1 103 ? -19.812 -3.096 25.512 1.00 92.31 103 SER A O 1
ATOM 856 N N . LEU A 1 104 ? -18.094 -4.261 24.639 1.00 90.06 104 LEU A N 1
ATOM 857 C CA . LEU A 1 104 ? -18.076 -5.302 25.674 1.00 90.06 104 LEU A CA 1
ATOM 858 C C . LEU A 1 104 ? -17.801 -4.723 27.068 1.00 90.06 104 LEU A C 1
ATOM 8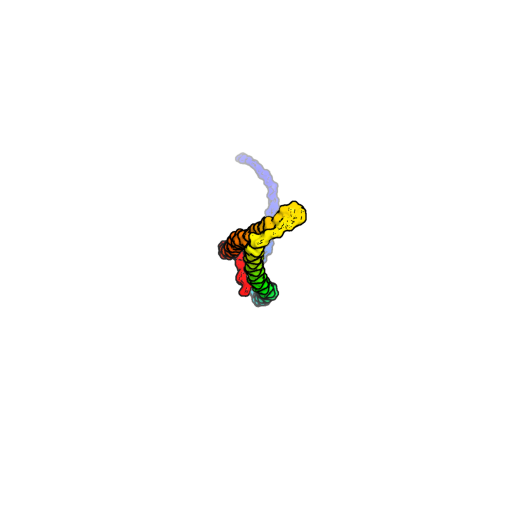60 O O . LEU A 1 104 ? -18.500 -5.049 28.017 1.00 90.06 104 LEU A O 1
ATOM 864 N N . LEU A 1 105 ? -16.849 -3.792 27.201 1.00 86.81 105 LEU A N 1
ATOM 865 C CA . LEU A 1 105 ? -16.576 -3.141 28.491 1.00 86.81 105 LEU A CA 1
ATOM 866 C C . LEU A 1 105 ? -17.770 -2.327 29.011 1.00 86.81 105 LEU A C 1
ATOM 868 O O . LEU A 1 105 ? -17.980 -2.243 30.222 1.00 86.81 105 LEU A O 1
ATOM 872 N N . LYS A 1 106 ? -18.557 -1.717 28.117 1.00 88.25 106 LYS A N 1
ATOM 873 C CA . LYS A 1 106 ? -19.798 -1.027 28.495 1.00 88.25 106 LYS A CA 1
ATOM 874 C C . LYS A 1 106 ? -20.849 -2.013 29.001 1.00 88.25 106 LYS A C 1
ATOM 876 O O . LYS A 1 106 ? -21.476 -1.730 30.018 1.00 88.25 106 LYS A O 1
ATOM 881 N N . GLU A 1 107 ? -21.010 -3.149 28.329 1.00 89.06 107 GLU A N 1
ATOM 882 C CA . GLU A 1 107 ? -21.920 -4.223 28.744 1.00 89.06 107 GLU A CA 1
ATOM 883 C C . GLU A 1 107 ? -21.496 -4.869 30.071 1.00 89.06 107 GLU A C 1
ATOM 885 O O . GLU A 1 107 ? -22.335 -5.108 30.935 1.00 89.06 107 GLU A O 1
ATOM 890 N N . ASP A 1 108 ? -20.197 -5.066 30.297 1.00 84.12 108 ASP A N 1
ATOM 891 C CA . ASP A 1 108 ? -19.682 -5.545 31.581 1.00 84.12 108 ASP A CA 1
ATOM 892 C C . ASP A 1 108 ? -19.961 -4.536 32.702 1.00 84.12 108 ASP A C 1
ATOM 894 O O . ASP A 1 108 ? -20.385 -4.921 33.790 1.00 84.12 108 ASP A O 1
ATOM 898 N N . ASN A 1 109 ? -19.766 -3.235 32.451 1.00 82.81 109 ASN A N 1
ATOM 899 C CA . ASN A 1 109 ? -20.032 -2.176 33.433 1.00 82.81 109 ASN A CA 1
ATOM 900 C C . ASN A 1 109 ? -21.513 -2.111 33.833 1.00 82.81 109 ASN A C 1
ATOM 902 O O . ASN A 1 109 ? -21.812 -2.080 35.025 1.00 82.81 109 ASN A O 1
ATOM 906 N N . ILE A 1 110 ? -22.403 -2.132 32.834 1.00 82.12 110 ILE A N 1
ATOM 907 C CA . ILE A 1 110 ? -23.694 -2.833 32.847 1.00 82.12 110 ILE A CA 1
ATOM 908 C C . ILE A 1 110 ? -24.018 -3.712 34.063 1.00 82.12 110 ILE A C 1
ATOM 910 O O . ILE A 1 110 ? -24.628 -3.320 35.062 1.00 82.12 110 ILE A O 1
ATOM 914 N N . ASN A 1 111 ? -23.551 -4.948 33.917 1.00 81.00 111 ASN A N 1
ATOM 915 C CA . ASN A 1 111 ? -23.789 -6.080 34.791 1.00 81.00 111 ASN A CA 1
ATOM 916 C C . ASN A 1 111 ? -23.081 -5.912 36.146 1.00 81.00 111 ASN A C 1
ATOM 918 O O . ASN A 1 111 ? -23.648 -6.203 37.197 1.00 81.00 111 ASN A O 1
ATOM 922 N N . LEU A 1 112 ? -21.860 -5.368 36.154 1.00 79.06 112 LEU A N 1
ATOM 923 C CA . LEU A 1 112 ? -21.075 -5.114 37.367 1.00 79.06 112 LEU A CA 1
ATOM 924 C C . LEU A 1 112 ? -21.698 -4.047 38.264 1.00 79.06 112 LEU A C 1
ATOM 926 O O . LEU A 1 112 ? -21.623 -4.154 39.488 1.00 79.06 112 LEU A O 1
ATOM 930 N N . ALA A 1 113 ? -22.341 -3.030 37.688 1.00 69.56 113 ALA A N 1
ATOM 931 C CA . ALA A 1 113 ? -23.047 -2.017 38.460 1.00 69.56 113 ALA A CA 1
ATOM 932 C C . ALA A 1 113 ? -24.222 -2.602 39.263 1.00 69.56 113 ALA A C 1
ATOM 934 O O . ALA A 1 113 ? -24.626 -1.999 40.260 1.00 69.56 113 ALA A O 1
ATOM 935 N N . GLN A 1 114 ? -24.729 -3.773 38.879 1.00 71.31 114 GLN A N 1
ATOM 936 C CA . GLN A 1 114 ? -25.837 -4.460 39.543 1.00 71.31 114 GLN A CA 1
ATOM 937 C C . GLN A 1 114 ? -25.374 -5.425 40.652 1.00 71.31 114 GLN A C 1
ATOM 939 O O . GLN A 1 114 ? -26.200 -5.888 41.433 1.00 71.31 114 GLN A O 1
ATOM 944 N N . LEU A 1 115 ? -24.069 -5.702 40.769 1.00 70.25 115 LEU A N 1
ATOM 945 C CA . LEU A 1 115 ? -23.508 -6.603 41.782 1.00 70.25 115 LEU A CA 1
ATOM 946 C C . LEU A 1 115 ? -23.212 -5.880 43.110 1.00 70.25 115 LEU A C 1
ATOM 948 O O . LEU A 1 115 ? -22.581 -4.821 43.125 1.00 70.25 115 LEU A O 1
ATOM 952 N N . ASP A 1 116 ? -23.594 -6.491 44.237 1.00 67.31 116 ASP A N 1
ATOM 953 C CA . ASP A 1 116 ? -23.277 -6.029 45.602 1.00 67.31 116 ASP A CA 1
ATOM 954 C C . ASP A 1 116 ? -22.371 -7.036 46.330 1.00 67.31 116 ASP A C 1
ATOM 956 O O . ASP A 1 116 ? -22.774 -7.737 47.254 1.00 67.31 116 ASP A O 1
ATOM 960 N N . ILE A 1 117 ? -21.129 -7.165 45.850 1.00 69.00 117 ILE A N 1
ATOM 961 C CA . ILE A 1 117 ? -20.129 -8.084 46.412 1.00 69.00 117 ILE A CA 1
ATOM 962 C C . ILE A 1 117 ? -18.969 -7.278 47.010 1.00 69.00 117 ILE A C 1
ATOM 964 O O . ILE A 1 117 ? -18.350 -6.441 46.338 1.00 69.00 117 ILE A O 1
ATOM 968 N N . LYS A 1 118 ? -18.648 -7.554 48.280 1.00 70.38 118 LYS A N 1
ATOM 969 C CA . LYS A 1 118 ? -17.485 -7.015 49.000 1.00 70.38 118 LYS A CA 1
ATOM 970 C C . LYS A 1 118 ? -16.450 -8.121 49.220 1.00 70.38 118 LYS A C 1
ATOM 972 O O . LYS A 1 118 ? -16.811 -9.260 49.490 1.00 70.38 118 LYS A O 1
ATOM 977 N N . THR A 1 119 ? -15.169 -7.781 49.093 1.00 66.06 119 THR A N 1
ATOM 978 C CA . THR A 1 119 ? -14.051 -8.642 49.519 1.00 66.06 119 THR A CA 1
ATOM 979 C C . THR A 1 119 ? -14.069 -8.843 51.038 1.00 66.06 119 THR A C 1
ATOM 981 O O . THR A 1 119 ? -14.649 -8.038 51.768 1.00 66.06 119 THR A O 1
ATOM 984 N N . GLU A 1 120 ? -13.336 -9.84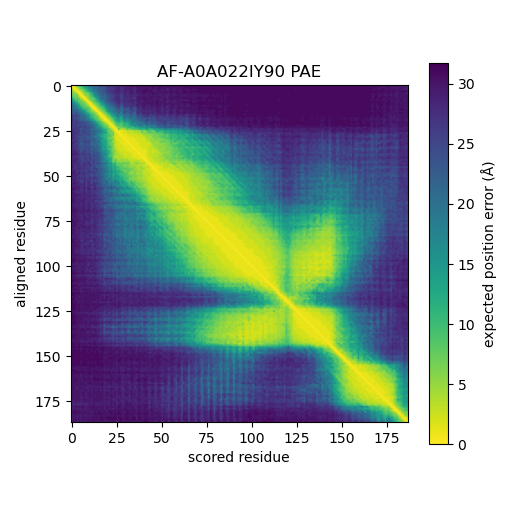5 51.530 1.00 65.12 120 GLU A N 1
ATOM 985 C CA . GLU A 1 120 ? -13.074 -10.051 52.967 1.00 65.12 120 GLU A CA 1
ATOM 986 C C . GLU A 1 120 ? -12.420 -8.832 53.647 1.00 65.12 120 GLU A C 1
ATOM 988 O O . GLU A 1 120 ? -12.580 -8.619 54.844 1.00 65.12 120 GLU A O 1
ATOM 993 N N . GLN A 1 121 ? -11.730 -7.988 52.875 1.00 69.56 121 GLN A N 1
ATOM 994 C CA . GLN A 1 121 ? -11.084 -6.751 53.331 1.00 69.56 121 GLN A CA 1
ATOM 995 C C . GLN A 1 121 ? -12.027 -5.533 53.275 1.00 69.56 121 GLN A C 1
ATOM 997 O O . GLN A 1 121 ? -11.594 -4.396 53.453 1.00 69.56 121 GLN A O 1
ATOM 1002 N N . GLY A 1 122 ? -13.314 -5.734 52.973 1.00 68.62 122 GLY A N 1
ATOM 1003 C CA . GLY A 1 122 ? -14.316 -4.670 52.872 1.00 68.62 122 GLY A CA 1
ATOM 1004 C C . GLY A 1 122 ? -14.243 -3.828 51.590 1.00 68.62 122 GLY A C 1
ATOM 1005 O O . GLY A 1 122 ? -15.091 -2.956 51.390 1.00 68.62 122 GLY A O 1
ATOM 1006 N N . LEU A 1 123 ? -13.288 -4.091 50.689 1.00 66.19 123 LEU A N 1
ATOM 1007 C CA . LEU A 1 123 ? -13.210 -3.443 49.376 1.00 66.19 123 LEU A CA 1
ATOM 1008 C C . LEU A 1 123 ? -14.370 -3.909 48.491 1.00 66.19 123 LEU A C 1
ATOM 1010 O O . LEU A 1 123 ? -14.626 -5.108 48.373 1.00 66.19 123 LEU A O 1
ATOM 1014 N N . SER A 1 124 ? -15.053 -2.970 47.840 1.00 79.56 124 SER A N 1
ATOM 1015 C CA . SER A 1 124 ? -16.102 -3.280 46.867 1.00 79.56 124 SER A CA 1
ATOM 1016 C C . SER A 1 124 ? -15.469 -3.812 45.581 1.00 79.56 124 SER A C 1
ATOM 1018 O O . SER A 1 124 ? -14.799 -3.058 44.872 1.00 79.56 124 SER A O 1
ATOM 1020 N N . LEU A 1 125 ? -15.711 -5.090 45.256 1.00 73.81 125 LEU A N 1
ATOM 1021 C CA . LEU A 1 125 ? -15.274 -5.675 43.981 1.00 73.81 125 LEU A CA 1
ATOM 1022 C C . LEU A 1 125 ? -15.812 -4.841 42.815 1.00 73.81 125 LEU A C 1
ATOM 1024 O O . LEU A 1 125 ? -15.064 -4.472 41.914 1.00 73.81 125 LEU A O 1
ATOM 1028 N N . LYS A 1 126 ? -17.098 -4.479 42.884 1.00 81.19 126 LYS A N 1
ATOM 1029 C CA . LYS A 1 126 ? -17.775 -3.625 41.903 1.00 81.19 126 LYS A CA 1
ATOM 1030 C C . LYS A 1 126 ? -16.976 -2.356 41.600 1.00 81.19 126 LYS A C 1
ATOM 1032 O O . LYS A 1 126 ? -16.766 -2.043 40.433 1.00 81.19 126 LYS A O 1
ATOM 1037 N N . LYS A 1 127 ? -16.491 -1.646 42.625 1.00 80.88 127 LYS A N 1
ATOM 1038 C CA . LYS A 1 127 ? -15.714 -0.412 42.428 1.00 80.88 127 LYS A CA 1
ATOM 1039 C C . LYS A 1 127 ? -14.410 -0.669 41.661 1.00 80.88 127 LYS A C 1
ATOM 1041 O O . LYS A 1 127 ? -14.136 0.036 40.696 1.00 80.88 127 LYS A O 1
ATOM 1046 N N . LEU A 1 128 ? -13.657 -1.702 42.043 1.00 81.38 128 LEU A N 1
ATOM 1047 C CA . LEU A 1 128 ? -12.377 -2.040 41.407 1.00 81.38 128 LEU A CA 1
ATOM 1048 C C . LEU A 1 128 ? -12.544 -2.441 39.932 1.00 81.38 128 LEU A C 1
ATOM 1050 O O . LEU A 1 128 ? -11.781 -1.993 39.077 1.00 81.38 128 LEU A O 1
ATOM 1054 N N . TYR A 1 129 ? -13.560 -3.249 39.615 1.00 82.56 129 TYR A N 1
ATOM 1055 C CA . TYR A 1 129 ? -13.827 -3.662 38.235 1.00 82.56 129 TYR A CA 1
ATOM 1056 C C . TYR A 1 129 ? -14.291 -2.496 37.352 1.00 82.56 129 TYR A C 1
ATOM 1058 O O . TYR A 1 129 ? -13.841 -2.385 36.210 1.00 82.56 129 TYR A O 1
ATOM 1066 N N . LEU A 1 130 ? -15.131 -1.597 37.878 1.00 82.69 130 LEU A N 1
ATOM 1067 C CA . LEU A 1 130 ? -15.569 -0.401 37.151 1.00 82.69 130 LEU A CA 1
ATOM 1068 C C . LEU A 1 130 ? -14.397 0.549 36.854 1.00 82.69 130 LEU A C 1
ATOM 1070 O O . LEU A 1 130 ? -14.264 1.005 35.718 1.00 82.69 130 LEU A O 1
ATOM 1074 N N . GLU A 1 131 ? -13.512 0.799 37.828 1.00 84.75 131 GLU A N 1
ATOM 1075 C CA . GLU A 1 131 ? -12.304 1.619 37.630 1.00 84.75 131 GLU A CA 1
ATOM 1076 C C . GLU A 1 131 ? -11.378 1.009 36.567 1.00 84.75 131 GLU A C 1
ATOM 1078 O O . GLU A 1 131 ? -10.952 1.697 35.635 1.00 84.75 131 GLU A O 1
ATOM 1083 N N . ARG A 1 132 ? -11.132 -0.306 36.637 1.00 86.06 132 ARG A N 1
ATOM 1084 C CA . ARG A 1 132 ? -10.338 -1.030 35.634 1.00 86.06 132 ARG A CA 1
ATOM 1085 C C . ARG A 1 132 ? -10.943 -0.904 34.237 1.00 86.06 132 ARG A C 1
ATOM 1087 O O . ARG A 1 132 ? -10.225 -0.607 33.283 1.00 86.06 132 ARG A O 1
ATOM 1094 N N . ASN A 1 133 ? -12.251 -1.110 34.097 1.00 86.50 133 ASN A N 1
ATOM 1095 C CA . ASN A 1 133 ? -12.920 -1.026 32.801 1.00 86.50 133 ASN A CA 1
ATOM 1096 C C . ASN A 1 133 ? -12.909 0.403 32.240 1.00 86.50 133 ASN A C 1
ATOM 1098 O O . ASN A 1 133 ? -12.764 0.580 31.030 1.00 86.50 133 ASN A O 1
ATOM 1102 N N . GLN A 1 134 ? -12.994 1.424 33.096 1.00 83.94 134 GLN A N 1
ATOM 1103 C CA . GLN A 1 134 ? -12.873 2.823 32.688 1.00 83.94 134 GLN A CA 1
ATOM 1104 C C . GLN A 1 134 ? -11.481 3.141 32.122 1.00 83.94 134 GLN A C 1
ATOM 1106 O O . GLN A 1 134 ? -11.390 3.749 31.054 1.00 83.94 134 GLN A O 1
ATOM 1111 N N . ILE A 1 135 ? -10.412 2.664 32.772 1.00 86.94 135 ILE A N 1
ATOM 1112 C CA . ILE A 1 135 ? -9.032 2.795 32.273 1.00 86.94 135 ILE A CA 1
ATOM 1113 C C . ILE A 1 135 ? -8.880 2.088 30.917 1.00 86.94 135 ILE A C 1
ATOM 1115 O O . ILE A 1 135 ? -8.340 2.665 29.972 1.00 86.94 135 ILE A O 1
ATOM 1119 N N . CYS A 1 136 ? -9.396 0.860 30.782 1.00 84.12 136 CYS A N 1
ATOM 1120 C CA . CYS A 1 136 ? -9.335 0.117 29.521 1.00 84.12 136 CYS A CA 1
ATOM 1121 C C . CYS A 1 136 ? -10.089 0.825 28.385 1.00 84.12 136 CYS A C 1
ATOM 1123 O O . CYS A 1 136 ? -9.554 0.948 27.284 1.00 84.12 136 CYS A O 1
ATOM 1125 N N . MET A 1 137 ? -11.301 1.330 28.639 1.00 84.69 137 MET A N 1
ATOM 1126 C CA . MET A 1 137 ? -12.055 2.091 27.638 1.00 84.69 137 MET A CA 1
ATOM 1127 C C . MET A 1 137 ? -11.298 3.345 27.200 1.00 84.69 137 MET A C 1
ATOM 1129 O O . MET A 1 137 ? -11.213 3.597 26.003 1.00 84.69 137 MET A O 1
ATOM 1133 N N . GLN A 1 138 ? -10.711 4.104 28.133 1.00 83.38 138 GLN A N 1
ATOM 1134 C CA . GLN A 1 138 ? -9.903 5.282 27.797 1.00 83.38 138 GLN A CA 1
ATOM 1135 C C . GLN A 1 138 ? -8.698 4.922 26.923 1.00 83.38 138 GLN A C 1
ATOM 1137 O O . GLN A 1 138 ? -8.433 5.610 25.939 1.00 83.38 138 GLN A O 1
ATOM 1142 N N . TYR A 1 139 ? -7.998 3.828 27.233 1.00 84.69 139 TYR A N 1
ATOM 1143 C CA . TYR A 1 139 ? -6.889 3.345 26.413 1.00 84.69 139 TYR A CA 1
ATOM 1144 C C . TYR A 1 139 ? -7.331 3.021 24.975 1.00 84.69 139 TYR A C 1
ATOM 1146 O O . TYR A 1 139 ? -6.737 3.528 24.022 1.00 84.69 139 TYR A O 1
ATOM 1154 N N . PHE A 1 140 ? -8.401 2.236 24.801 1.00 83.94 140 PHE A N 1
ATOM 1155 C CA . PHE A 1 140 ? -8.901 1.882 23.466 1.00 83.94 140 PHE A CA 1
ATOM 1156 C C . PHE A 1 140 ? -9.453 3.092 22.709 1.00 83.94 140 PHE A C 1
ATOM 1158 O O . PHE A 1 140 ? -9.245 3.208 21.502 1.00 83.94 140 PHE A O 1
ATOM 1165 N N . GLN A 1 141 ? -10.099 4.023 23.414 1.00 82.00 141 GLN A N 1
ATOM 1166 C CA . GLN A 1 141 ? -10.563 5.275 22.830 1.00 82.00 141 GLN A CA 1
ATOM 1167 C C . GLN A 1 141 ? -9.377 6.100 22.318 1.00 82.00 141 GLN A C 1
ATOM 1169 O O . GLN A 1 141 ? -9.404 6.549 21.180 1.00 82.00 141 GLN A O 1
ATOM 1174 N N . ASN A 1 142 ? -8.305 6.231 23.104 1.00 83.00 142 ASN A N 1
ATOM 1175 C CA . ASN A 1 142 ? -7.094 6.941 22.692 1.00 83.00 142 ASN A CA 1
ATOM 1176 C C . ASN A 1 142 ? -6.415 6.287 21.480 1.00 83.00 142 ASN A C 1
ATOM 1178 O O . ASN A 1 142 ? -5.934 6.996 20.596 1.00 83.00 142 ASN A O 1
ATOM 1182 N N . GLU A 1 143 ? -6.398 4.954 21.389 1.00 77.44 143 GLU A N 1
ATOM 1183 C CA . GLU A 1 143 ? -5.918 4.265 20.186 1.00 77.44 143 GLU A CA 1
ATOM 1184 C C . GLU A 1 143 ? -6.764 4.588 18.943 1.00 77.44 143 GLU A C 1
ATOM 1186 O O . GLU A 1 143 ? -6.203 4.778 17.860 1.00 77.44 143 GLU A O 1
ATOM 1191 N N . LEU A 1 144 ? -8.091 4.686 19.075 1.00 78.88 144 LEU A N 1
ATOM 1192 C CA . LEU A 1 144 ? -8.979 5.094 17.979 1.00 78.88 144 LEU A CA 1
ATOM 1193 C C . LEU A 1 144 ? -8.689 6.539 17.540 1.00 78.88 144 LEU A C 1
ATOM 1195 O O . LEU A 1 144 ? -8.496 6.797 16.350 1.00 78.88 144 LEU A O 1
ATOM 1199 N N . THR A 1 145 ? -8.563 7.472 18.488 1.00 70.12 145 THR A N 1
ATOM 1200 C CA . THR A 1 145 ? -8.306 8.894 18.198 1.00 70.12 145 THR A CA 1
ATOM 1201 C C . THR A 1 145 ? -6.918 9.126 17.586 1.00 70.12 145 THR A C 1
ATOM 1203 O O . THR A 1 145 ? -6.778 9.893 16.635 1.00 70.12 145 THR A O 1
ATOM 1206 N N . ASN A 1 146 ? -5.887 8.413 18.052 1.00 63.81 146 ASN A N 1
ATOM 1207 C CA . ASN A 1 146 ? -4.534 8.486 17.481 1.00 63.81 146 ASN A CA 1
ATOM 1208 C C . ASN A 1 146 ? -4.440 7.846 16.086 1.00 63.81 146 ASN A C 1
ATOM 1210 O O . ASN A 1 146 ? -3.590 8.228 15.278 1.00 63.81 146 ASN A O 1
ATOM 1214 N N . THR A 1 147 ? -5.326 6.901 15.763 1.00 58.22 147 THR A N 1
ATOM 1215 C CA . THR A 1 147 ? -5.443 6.355 14.401 1.00 58.22 147 THR A CA 1
ATOM 1216 C C . THR A 1 147 ? -6.006 7.407 13.434 1.00 58.22 147 THR A C 1
ATOM 1218 O O . THR A 1 147 ? -5.528 7.505 12.304 1.00 58.22 147 THR A O 1
ATOM 1221 N N . ALA A 1 148 ? -6.928 8.264 13.890 1.00 53.47 148 ALA A N 1
ATOM 1222 C CA . ALA A 1 148 ? -7.430 9.405 13.118 1.00 53.47 148 ALA A CA 1
ATOM 1223 C C . ALA A 1 148 ? -6.379 10.522 12.949 1.00 53.47 148 ALA A C 1
ATOM 1225 O O . ALA A 1 148 ? -6.250 11.091 11.869 1.00 53.47 148 ALA A O 1
ATOM 1226 N N . LEU A 1 149 ? -5.557 10.789 13.970 1.00 48.50 149 LEU A N 1
ATOM 1227 C CA . LEU A 1 149 ? -4.473 11.783 13.900 1.00 48.50 149 LEU A CA 1
ATOM 1228 C C . LEU A 1 149 ? -3.331 11.339 12.961 1.00 48.50 149 LEU A C 1
ATOM 1230 O O . LEU A 1 149 ? -2.756 12.152 12.245 1.00 48.50 149 LEU A O 1
ATOM 1234 N N . ASN A 1 150 ? -3.067 10.033 12.849 1.00 50.00 150 ASN A N 1
ATOM 1235 C CA . ASN A 1 150 ? -2.156 9.486 11.835 1.00 50.00 150 ASN A CA 1
ATOM 1236 C C . ASN A 1 150 ? -2.712 9.538 10.398 1.00 50.00 150 ASN A C 1
ATOM 1238 O O . ASN A 1 150 ? -1.939 9.393 9.450 1.00 50.00 150 ASN A O 1
ATOM 1242 N N . ALA A 1 151 ? -4.013 9.784 10.203 1.00 51.53 151 ALA A N 1
ATOM 1243 C CA . ALA A 1 151 ? -4.556 10.093 8.880 1.00 51.53 151 ALA A CA 1
ATOM 1244 C C . ALA A 1 151 ? -4.138 11.498 8.405 1.00 51.53 151 ALA A C 1
ATOM 1246 O O . ALA A 1 151 ? -3.909 11.678 7.216 1.00 51.53 151 ALA A O 1
ATOM 1247 N N . ILE A 1 152 ? -3.900 12.451 9.317 1.00 47.88 152 ILE A N 1
ATOM 1248 C CA . ILE A 1 152 ? -3.266 13.749 8.998 1.00 47.88 152 ILE A CA 1
ATOM 1249 C C . ILE A 1 152 ? -1.819 13.536 8.515 1.00 47.88 152 ILE A C 1
ATOM 1251 O O . ILE A 1 152 ? -1.331 14.242 7.643 1.00 47.88 152 ILE A O 1
ATOM 1255 N N . ASN A 1 153 ? -1.150 12.479 8.976 1.00 46.00 153 ASN A N 1
ATOM 1256 C CA . ASN A 1 153 ? 0.167 12.080 8.470 1.00 46.00 153 ASN A CA 1
ATOM 1257 C C . ASN A 1 153 ? 0.109 11.494 7.033 1.00 46.00 153 ASN A C 1
ATOM 1259 O O . ASN A 1 153 ? 1.124 11.441 6.341 1.00 46.00 153 ASN A O 1
ATOM 1263 N N . MET A 1 154 ? -1.071 11.087 6.534 1.00 51.34 154 MET A N 1
ATOM 1264 C CA . MET A 1 154 ? -1.253 10.802 5.099 1.00 51.34 154 MET A CA 1
ATOM 1265 C C . MET A 1 154 ? -1.307 12.075 4.252 1.00 51.34 154 MET A C 1
ATOM 1267 O O . MET A 1 154 ? -0.924 12.003 3.088 1.00 51.34 154 MET A O 1
ATOM 1271 N N . ASP A 1 155 ? -1.678 13.227 4.820 1.00 52.28 155 ASP A N 1
ATOM 1272 C CA . ASP A 1 155 ? -1.590 14.518 4.126 1.00 52.28 155 ASP A CA 1
ATOM 1273 C C . ASP A 1 155 ? -0.127 14.837 3.778 1.00 52.28 155 ASP A C 1
ATOM 1275 O O . ASP A 1 155 ? 0.183 15.203 2.650 1.00 52.28 155 ASP A O 1
ATOM 1279 N N . LEU A 1 156 ? 0.815 14.513 4.673 1.00 51.88 156 LEU A N 1
ATOM 1280 C CA . LEU A 1 156 ? 2.256 14.546 4.385 1.00 51.88 156 LEU A CA 1
ATOM 1281 C C . LEU A 1 156 ? 2.662 13.592 3.249 1.00 51.88 156 LEU A C 1
ATOM 1283 O O . LEU A 1 156 ? 3.505 13.938 2.427 1.00 51.88 156 LEU A O 1
ATOM 1287 N N . LYS A 1 157 ? 2.046 12.407 3.149 1.00 55.34 157 LYS A N 1
ATOM 1288 C CA . LYS A 1 157 ? 2.287 11.445 2.053 1.00 55.34 157 LYS A CA 1
ATOM 1289 C C . LYS A 1 157 ? 1.738 11.968 0.713 1.00 55.34 157 LYS A C 1
ATOM 1291 O O . LYS A 1 157 ? 2.351 11.759 -0.338 1.00 55.34 157 LYS A O 1
ATOM 1296 N N . GLN A 1 158 ? 0.620 12.691 0.745 1.00 63.28 158 GLN A N 1
ATOM 1297 C CA . GLN A 1 158 ? 0.013 13.347 -0.414 1.00 63.28 158 GLN A CA 1
ATOM 1298 C C . GLN A 1 158 ? 0.820 14.583 -0.851 1.00 63.28 158 GLN A C 1
ATOM 1300 O O . GLN A 1 158 ? 1.092 14.741 -2.042 1.00 63.28 158 GLN A O 1
ATOM 1305 N N . GLN A 1 159 ? 1.329 15.368 0.103 1.00 58.75 159 GLN A N 1
ATOM 1306 C CA . GLN A 1 159 ? 2.298 16.445 -0.127 1.00 58.75 159 GLN A CA 1
ATOM 1307 C C . GLN A 1 159 ? 3.620 15.908 -0.701 1.00 58.75 159 GLN A C 1
ATOM 1309 O O . GLN A 1 159 ? 4.168 16.497 -1.630 1.00 58.75 159 GLN A O 1
ATOM 1314 N N . PHE A 1 160 ? 4.099 14.744 -0.244 1.00 56.72 160 PHE A N 1
ATOM 1315 C CA . PHE A 1 160 ? 5.282 14.083 -0.811 1.00 56.72 160 PHE A CA 1
ATOM 1316 C C . PHE A 1 160 ? 5.048 13.640 -2.262 1.00 56.72 160 PHE A C 1
ATOM 1318 O O . PHE A 1 160 ? 5.923 13.784 -3.112 1.00 56.72 160 PHE A O 1
ATOM 1325 N N . THR A 1 161 ? 3.847 13.148 -2.572 1.00 68.38 161 THR A N 1
ATOM 1326 C CA . THR A 1 161 ? 3.460 12.756 -3.936 1.00 68.38 161 THR A CA 1
ATOM 1327 C C . THR A 1 161 ? 3.383 13.976 -4.864 1.00 68.38 161 THR A C 1
ATOM 1329 O O . THR A 1 161 ? 3.901 13.932 -5.980 1.00 68.38 161 THR A O 1
ATOM 1332 N N . GLN A 1 162 ? 2.824 15.095 -4.389 1.00 70.12 162 GLN A N 1
ATOM 1333 C CA . GLN A 1 162 ? 2.821 16.371 -5.116 1.00 70.12 162 GLN A CA 1
ATOM 1334 C C . GLN A 1 162 ? 4.236 16.929 -5.320 1.00 70.12 162 GLN A C 1
ATOM 1336 O O . GLN A 1 162 ? 4.562 17.371 -6.422 1.00 70.12 162 GLN A O 1
ATOM 1341 N N . ALA A 1 163 ? 5.099 16.859 -4.303 1.00 58.12 163 ALA A N 1
ATOM 1342 C CA . ALA A 1 163 ? 6.494 17.281 -4.407 1.00 58.12 163 ALA A CA 1
ATOM 1343 C C . ALA A 1 163 ? 7.263 16.445 -5.444 1.00 58.12 163 ALA A C 1
ATOM 1345 O O . ALA A 1 163 ? 7.977 17.003 -6.274 1.00 58.12 163 ALA A O 1
ATOM 1346 N N . ASN A 1 164 ? 7.060 15.125 -5.466 1.00 64.81 164 ASN A N 1
ATOM 1347 C CA . ASN A 1 164 ? 7.713 14.237 -6.430 1.00 64.81 164 ASN A CA 1
ATOM 1348 C C . ASN A 1 164 ? 7.225 14.487 -7.870 1.00 64.81 164 ASN A C 1
ATOM 1350 O O . ASN A 1 164 ? 8.022 14.497 -8.808 1.00 64.81 164 ASN A O 1
ATOM 1354 N N . SER A 1 165 ? 5.927 14.764 -8.041 1.00 72.00 165 SER A N 1
ATOM 1355 C CA . SER A 1 165 ? 5.362 15.179 -9.331 1.00 72.00 165 SER A CA 1
ATOM 1356 C C . SER A 1 165 ? 5.984 16.493 -9.818 1.00 72.00 165 SER A C 1
ATOM 1358 O O . SER A 1 165 ? 6.355 16.612 -10.982 1.00 72.00 165 SER A O 1
ATOM 1360 N N . ARG A 1 166 ? 6.181 17.458 -8.913 1.00 67.56 166 ARG A N 1
ATOM 1361 C CA . ARG A 1 166 ? 6.786 18.761 -9.223 1.00 67.56 166 ARG A CA 1
ATOM 1362 C C . ARG A 1 166 ? 8.276 18.665 -9.558 1.00 67.56 166 ARG A C 1
ATOM 1364 O O . ARG A 1 166 ? 8.756 19.386 -10.426 1.00 67.56 166 ARG A O 1
ATOM 1371 N N . VAL A 1 167 ? 9.006 17.739 -8.931 1.00 67.56 167 VAL A N 1
ATOM 1372 C CA . VAL A 1 167 ? 10.398 17.418 -9.295 1.00 67.56 167 VAL A CA 1
ATOM 1373 C C . VAL A 1 167 ? 10.477 16.825 -10.705 1.00 67.56 167 VAL A C 1
ATOM 1375 O O . VAL A 1 167 ? 11.342 17.223 -11.484 1.00 67.56 167 VAL A O 1
ATOM 1378 N N . GLN A 1 168 ? 9.562 15.924 -11.077 1.00 61.53 168 GLN A N 1
ATOM 1379 C CA . GLN A 1 168 ? 9.516 15.385 -12.440 1.00 61.53 168 GLN A CA 1
ATOM 1380 C C . GLN A 1 168 ? 9.187 16.455 -13.488 1.00 61.53 168 GLN A C 1
ATOM 1382 O O . GLN A 1 168 ? 9.769 16.440 -14.572 1.00 61.53 168 GLN A O 1
ATOM 1387 N N . GLU A 1 169 ? 8.283 17.377 -13.171 1.00 72.06 169 GLU A N 1
ATOM 1388 C CA . GLU A 1 169 ? 7.895 18.491 -14.041 1.00 72.06 169 GLU A CA 1
ATOM 1389 C C . GLU A 1 169 ? 9.070 19.462 -14.268 1.00 72.06 169 GLU A C 1
ATOM 1391 O O . GLU A 1 169 ? 9.393 19.816 -15.404 1.00 72.06 169 GLU A O 1
ATOM 1396 N N . LEU A 1 170 ? 9.803 19.797 -13.200 1.00 64.44 170 LEU A N 1
ATOM 1397 C CA . LEU A 1 170 ? 11.021 20.610 -13.273 1.00 64.44 170 LEU A CA 1
ATOM 1398 C C . LEU A 1 170 ? 12.147 19.913 -14.049 1.00 64.44 170 LEU A C 1
ATOM 1400 O O . LEU A 1 170 ? 12.827 20.562 -14.840 1.00 64.44 170 LEU A O 1
ATOM 1404 N N . SER A 1 171 ? 12.327 18.601 -13.872 1.00 61.88 171 SER A N 1
ATOM 1405 C CA . SER A 1 171 ? 13.306 17.810 -14.635 1.00 61.88 171 SER A CA 1
ATOM 1406 C C . SER A 1 171 ? 13.008 17.811 -16.137 1.00 61.88 171 SER A C 1
ATOM 1408 O O . SER A 1 171 ? 13.925 17.907 -16.950 1.00 61.88 171 SER A O 1
ATOM 1410 N N . THR A 1 172 ? 11.725 17.739 -16.498 1.00 65.81 172 THR A N 1
ATOM 1411 C CA . THR A 1 172 ? 11.257 17.792 -17.893 1.00 65.81 172 THR A CA 1
ATOM 1412 C C . THR A 1 172 ? 11.526 19.187 -18.476 1.00 65.81 172 THR A C 1
ATOM 1414 O O . THR A 1 172 ? 12.177 19.321 -19.507 1.00 65.81 172 THR A O 1
ATOM 1417 N N . THR A 1 173 ? 11.165 20.241 -17.734 1.00 67.44 173 THR A N 1
ATOM 1418 C CA . THR A 1 173 ? 11.387 21.645 -18.131 1.00 67.44 173 THR A CA 1
ATOM 1419 C C . THR A 1 173 ? 12.877 21.973 -18.313 1.00 67.44 173 THR A C 1
ATOM 1421 O O . THR A 1 173 ? 13.258 22.701 -19.228 1.00 67.44 173 THR A O 1
ATOM 1424 N N . LEU A 1 174 ? 13.748 21.452 -17.443 1.00 56.03 174 LEU A N 1
ATOM 1425 C CA . LEU A 1 174 ? 15.200 21.626 -17.556 1.00 56.03 174 LEU A CA 1
ATOM 1426 C C . LEU A 1 174 ? 15.772 20.892 -18.774 1.00 56.03 174 LEU A C 1
ATOM 1428 O O . LEU A 1 174 ? 16.617 21.449 -19.472 1.00 56.03 174 LEU A O 1
ATOM 1432 N N . SER A 1 175 ? 15.289 19.682 -19.050 1.00 61.06 175 SER A N 1
ATOM 1433 C CA . SER A 1 175 ? 15.691 18.899 -20.223 1.00 61.06 175 SER A CA 1
ATOM 1434 C C . SER A 1 175 ? 15.339 19.620 -21.525 1.00 61.06 175 SER A C 1
ATOM 1436 O O . SER A 1 175 ? 16.193 19.783 -22.395 1.00 61.06 175 SER A O 1
ATOM 1438 N N . GLU A 1 176 ? 14.125 20.168 -21.611 1.00 66.06 176 GLU A N 1
ATOM 1439 C CA . GLU A 1 176 ? 13.660 20.956 -22.758 1.00 66.06 176 GLU A CA 1
ATOM 1440 C C . GLU A 1 176 ? 14.440 22.266 -22.935 1.00 66.06 176 GLU A C 1
ATOM 1442 O O . GLU A 1 176 ? 14.791 22.643 -24.051 1.00 66.06 176 GLU A O 1
ATOM 1447 N N . LYS A 1 177 ? 14.742 22.972 -21.838 1.00 69.75 177 LYS A N 1
ATOM 1448 C CA . LYS A 1 177 ? 15.380 24.296 -21.896 1.00 69.75 177 LYS A CA 1
ATOM 1449 C C . LYS A 1 177 ? 16.886 24.241 -22.159 1.00 69.75 177 LYS A C 1
ATOM 1451 O O . LYS A 1 177 ? 17.437 25.186 -22.718 1.00 69.75 177 LYS A O 1
ATOM 1456 N N . TYR A 1 178 ? 17.549 23.162 -21.747 1.00 54.81 178 TYR A N 1
ATOM 1457 C CA . TYR A 1 178 ? 19.000 22.997 -21.873 1.00 54.81 178 TYR A CA 1
ATOM 1458 C C . TYR A 1 178 ? 19.410 21.901 -22.872 1.00 54.81 178 TYR A C 1
ATOM 1460 O O . TYR A 1 178 ? 20.596 21.594 -22.963 1.00 54.81 178 TYR A O 1
ATOM 1468 N N . ASN A 1 179 ? 18.464 21.331 -23.636 1.00 56.47 179 ASN A N 1
ATOM 1469 C CA . ASN A 1 179 ? 18.690 20.209 -24.565 1.00 56.47 179 ASN A CA 1
ATOM 1470 C C . ASN A 1 179 ? 19.433 19.026 -23.916 1.00 56.47 179 ASN A C 1
ATOM 1472 O O . ASN A 1 179 ? 20.177 18.291 -24.568 1.00 56.47 179 ASN A O 1
ATOM 1476 N N . ILE A 1 180 ? 19.231 18.837 -22.613 1.00 53.41 180 ILE A N 1
ATOM 1477 C CA . ILE A 1 180 ? 19.692 17.641 -21.918 1.00 53.41 180 ILE A CA 1
ATOM 1478 C C . ILE A 1 180 ? 18.657 16.574 -22.277 1.00 53.41 180 ILE A C 1
ATOM 1480 O O . ILE A 1 180 ? 17.481 16.799 -22.003 1.00 53.41 180 ILE A O 1
ATOM 1484 N N . PRO A 1 181 ? 19.026 15.471 -22.951 1.00 49.66 181 PRO A N 1
ATOM 1485 C CA . PRO A 1 181 ? 18.043 14.501 -23.409 1.00 49.66 181 PRO A CA 1
ATOM 1486 C C . PRO A 1 181 ? 17.280 13.952 -22.203 1.00 49.66 181 PRO A C 1
ATOM 1488 O O . PRO A 1 181 ? 17.864 13.353 -21.298 1.00 49.66 181 PRO A O 1
ATOM 1491 N N . ASP A 1 182 ? 15.971 14.212 -22.190 1.00 46.22 182 ASP A N 1
ATOM 1492 C CA . ASP A 1 182 ? 15.068 13.738 -21.154 1.00 46.22 182 ASP A CA 1
ATOM 1493 C C . ASP A 1 182 ? 15.091 12.210 -21.210 1.00 46.22 182 ASP A C 1
ATOM 1495 O O . ASP A 1 182 ? 14.748 11.600 -22.228 1.00 46.22 182 ASP A O 1
ATOM 1499 N N . ASN A 1 183 ? 15.541 11.582 -20.128 1.00 49.81 183 ASN A N 1
ATOM 1500 C CA . ASN A 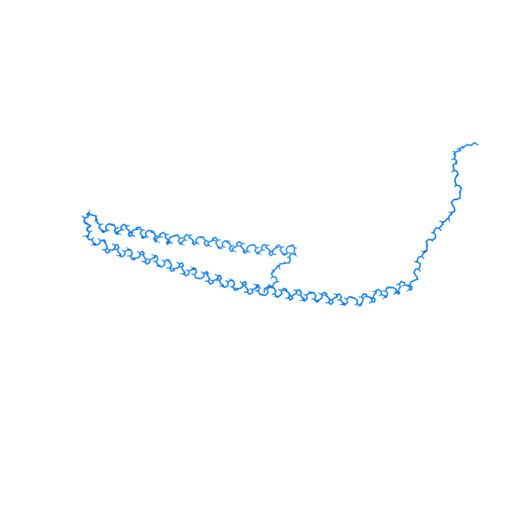1 183 ? 15.767 10.138 -20.041 1.00 49.81 183 ASN A CA 1
ATOM 1501 C C . ASN A 1 183 ? 14.429 9.375 -19.885 1.00 49.81 183 ASN A C 1
ATOM 1503 O O . ASN A 1 183 ? 14.288 8.472 -19.062 1.00 49.81 183 ASN A O 1
ATOM 1507 N N . LYS A 1 184 ? 13.405 9.827 -20.621 1.00 45.34 184 LYS A N 1
ATOM 1508 C CA . LYS A 1 184 ? 12.012 9.367 -20.604 1.00 45.34 184 LYS A CA 1
ATOM 1509 C C . LYS A 1 184 ? 11.506 8.892 -21.966 1.00 45.34 184 LYS A C 1
ATOM 1511 O O . LYS A 1 184 ? 10.390 8.382 -22.030 1.00 45.34 184 LYS A O 1
ATOM 1516 N N . LYS A 1 185 ? 12.295 8.990 -23.040 1.00 39.09 185 LYS A N 1
ATOM 1517 C CA . LYS A 1 185 ? 12.067 8.135 -24.213 1.00 39.09 185 LYS A CA 1
ATOM 1518 C C . LYS A 1 185 ? 12.713 6.790 -23.929 1.00 39.09 185 LYS A C 1
ATOM 1520 O O . LYS A 1 185 ? 13.881 6.613 -24.229 1.00 39.09 185 LYS A O 1
ATOM 1525 N N . ASP A 1 186 ? 11.985 5.970 -23.180 1.00 40.12 186 ASP A N 1
ATOM 1526 C CA . ASP A 1 186 ? 11.886 4.515 -23.339 1.00 40.12 186 ASP A CA 1
ATOM 1527 C C . ASP A 1 186 ? 11.214 3.941 -22.089 1.00 40.12 186 ASP A C 1
ATOM 1529 O O . ASP A 1 186 ? 11.835 3.597 -21.078 1.00 40.12 186 ASP A O 1
ATOM 1533 N N . ARG A 1 187 ? 9.888 3.865 -22.161 1.00 35.38 187 ARG A N 1
ATOM 1534 C CA . ARG A 1 187 ? 9.125 2.823 -21.490 1.00 35.38 187 ARG A CA 1
ATOM 1535 C C . ARG A 1 187 ? 8.171 2.189 -22.472 1.00 35.38 187 ARG A C 1
ATOM 1537 O O . ARG A 1 187 ? 7.480 2.962 -23.168 1.00 35.38 187 ARG A O 1
#

Radius of gyration: 47.22 Å; Cα contacts (8 Å, |Δi|>4): 47; chains: 1; bounding box: 112×79×118 Å

Sequence (187 aa):
MATYAQQDISNQEKSSVNFPVIEFTLSQIQQELKQLQSIENQEHPKYSALAQQWSENNSRINDFIFSPLNNKTQLIKENFELLQKQLDKTKKLKQELNEMRISLLKEDNINLAQLDIKTEQGLSLKKLYLERNQICMQYFQNELTNTALNAINMDLKQQFTQANSRVQELSTTLSEKYNIPDNKKDR

Mean predicted aligned error: 19.26 Å

Foldseek 3Di:
DDDDDDDDDDDPDPPPVPDPPPPPDPVNVVVVVVVVVVVCVVCVVVVVVVVVVVVVVVVVVCCVPVVVVVVVVVVVVVVVVVVVVVVVVVLVVLLVVLVVLLVVLVVVLVVLVVDQDADPVRHGPSVVSNVVSVVSNVVSVVVNVVSVVCVVVVVVVVVVVVVVVVVLVVLVVCCVVVVVPRPPPDD

Nearest PDB structures (foldseek):
  3g6b-assembly1_B  TM=6.545E-01  e=2.761E+00  Thermotoga maritima
  3g67-assembly1_B  TM=6.464E-01  e=3.776E+00  Thermotoga maritima

pLDDT: mean 72.44, std 17.18, range [29.78, 94.94]